Protein AF-A0A660VGP5-F1 (afdb_monomer)

Secondary structure (DSSP, 8-state):
---TTTT--BS-GGGS-HHHHHHHHHHHHHHHHHHHHT----TTTT-EEEEEESS--HHHHHHHHHHHHHTT-EEEEEEGGGSGGGGT--HHHHHHHHHHH-SEEEEEE--TTTHHHHHHHHHHH-SS-EEEEEESS--HHHHHHHHHHHHHHHS-STT-EEEEE----SSSPPPTHHHHHHHHHHHHTT-EEEEE--TTSPPPHHHHHHHH-

Radius of gyration: 17.52 Å; Cα contacts (8 Å, |Δi|>4): 346; chains: 1; bounding box: 44×42×39 Å

Foldseek 3Di:
DDPPCAQAAPLACVVDDPVRLVVVLVVVVVLVVCVVVVHQAQQQAAFEEEEEEQDDDPVLLVVVQVVQVSNNHGYHYDYCCPDCVVVPDALLNLQQVCLVVGQEYEYEEAPPPPFSVSQVSSSVNHPHYYYDCDYLAAHHVVLSVVLSVCCVVPVALAAAEDEDEDEDDPDPGDRPRVVLSNLLVSLVRHYHYHYYYDPVPDHDPVSVVNSVD

Mean predicted aligned error: 3.6 Å

Solvent-accessible surface area (backbone atoms only — not comparable to full-atom values): 11591 Å² total; per-residue (Å²): 128,70,82,79,62,76,72,53,62,43,60,44,65,84,82,47,56,70,62,53,52,50,39,53,47,53,51,50,53,51,51,54,50,34,59,75,71,69,50,90,56,54,83,36,56,86,35,35,33,38,35,40,29,71,55,93,50,70,68,63,50,52,52,50,36,50,49,29,45,61,21,41,21,42,51,46,82,40,52,34,83,84,41,62,54,66,77,63,58,45,44,46,55,50,12,48,54,50,31,71,78,26,64,24,38,34,39,27,29,58,47,81,98,42,19,55,59,46,53,52,42,19,40,75,41,25,84,29,23,30,35,33,60,27,23,30,62,29,22,37,60,60,40,53,52,49,54,50,50,42,32,76,76,63,73,48,54,60,77,38,76,47,78,52,71,58,72,91,56,99,58,77,84,72,65,60,6,55,66,46,39,40,47,40,52,39,37,74,48,46,26,48,78,42,83,47,57,56,89,90,65,69,73,58,69,69,54,53,55,62,40,73,1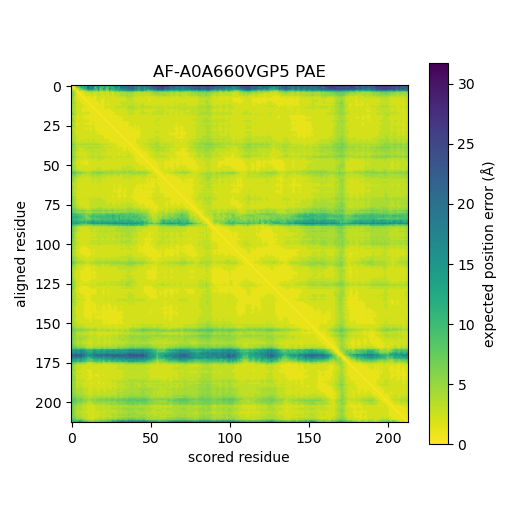08

Sequence (213 aa):
MQTGLRGRDLVALSDWTNEEIETALDVAFDLKRKRALGELHPYLRDRVLAMLFFFSSTRTRASFEAGMAQLGGHGMFMESRTTQISHGDTAKEIGEILGRYNDGIAIRNVTPGVGNQYIRDVAAASRVPVLNMQCEIYHPFQILADLMTIIEKKGRLKGQSITISWAYASSYQKPISVPQSLVLAATRFGMNVKLVHPPEFELMPSIVAEAEA

Nearest PDB structures (foldseek):
  2w37-assembly1_A  TM=9.242E-01  e=1.028E-16  Lentilactobacillus hilgardii
  3txx-assembly3_G  TM=9.205E-01  e=6.738E-17  Enterococcus faecalis
  3txx-assembly3_I  TM=9.225E-01  e=4.372E-16  Enterococcus faecalis
  2otc-assembly1_A  TM=9.231E-01  e=4.284E-14  Escherichia coli BL21(DE3)
  1duv-assembly1_I  TM=9.074E-01  e=4.833E-14  Escherichia coli

Structure (mmCIF, N/CA/C/O backbone):
data_AF-A0A660VGP5-F1
#
_entry.id   AF-A0A660VGP5-F1
#
loop_
_atom_site.group_PDB
_atom_site.id
_atom_site.type_symbol
_atom_site.label_atom_id
_atom_site.label_alt_id
_atom_site.label_comp_id
_atom_site.label_asym_id
_atom_site.label_entity_id
_atom_site.label_seq_id
_atom_site.pdbx_PDB_ins_code
_atom_site.Cartn_x
_atom_site.Cartn_y
_atom_site.Cartn_z
_atom_site.occupancy
_atom_site.B_iso_or_equiv
_atom_site.auth_seq_id
_atom_site.auth_comp_id
_atom_site.auth_asym_id
_atom_site.auth_atom_id
_atom_site.pdbx_PDB_model_num
ATOM 1 N N . MET A 1 1 ? -20.824 5.189 2.411 1.00 52.59 1 MET A N 1
ATOM 2 C CA . MET A 1 1 ? -20.098 3.938 2.113 1.00 52.59 1 MET A CA 1
ATOM 3 C C . MET A 1 1 ? -20.187 3.694 0.618 1.00 52.59 1 MET A C 1
ATOM 5 O O . MET A 1 1 ? -21.277 3.417 0.125 1.00 52.59 1 MET A O 1
ATOM 9 N N . GLN A 1 2 ? -19.083 3.875 -0.107 1.00 63.00 2 GLN A N 1
ATOM 10 C CA . GLN A 1 2 ? -19.030 3.524 -1.526 1.00 63.00 2 GLN A CA 1
ATOM 11 C C . GLN A 1 2 ? -18.711 2.033 -1.668 1.00 63.00 2 GLN A C 1
ATOM 13 O O . GLN A 1 2 ? -17.783 1.527 -1.049 1.00 63.00 2 GLN A O 1
ATOM 18 N N . THR A 1 3 ? -19.461 1.313 -2.497 1.00 64.44 3 THR A N 1
ATOM 19 C CA . THR A 1 3 ? -19.269 -0.130 -2.737 1.00 64.44 3 THR A CA 1
ATOM 20 C C . THR A 1 3 ? -18.465 -0.425 -4.015 1.00 64.44 3 THR A C 1
ATOM 22 O O . THR A 1 3 ? -18.317 -1.582 -4.404 1.00 64.44 3 THR A O 1
ATOM 25 N N . GLY A 1 4 ? -17.912 0.611 -4.662 1.00 80.19 4 GLY A N 1
ATOM 26 C CA . GLY A 1 4 ? -17.271 0.558 -5.985 1.00 80.19 4 GLY A CA 1
ATOM 27 C C . GLY A 1 4 ? -15.808 0.096 -6.032 1.00 80.19 4 GLY A C 1
ATOM 28 O O . GLY A 1 4 ? -15.202 0.139 -7.098 1.00 80.19 4 GLY A O 1
ATOM 29 N N . LEU A 1 5 ? -15.225 -0.358 -4.917 1.00 91.50 5 LEU A N 1
ATOM 30 C CA . LEU A 1 5 ? -13.812 -0.776 -4.859 1.00 91.50 5 LEU A CA 1
ATOM 31 C C . LEU A 1 5 ? -13.545 -2.191 -5.400 1.00 91.50 5 LEU A C 1
ATOM 33 O O . LEU A 1 5 ? -12.397 -2.624 -5.492 1.00 91.50 5 LEU A O 1
ATOM 37 N N . ARG A 1 6 ? -14.587 -2.944 -5.770 1.00 92.06 6 ARG A N 1
ATOM 38 C CA . ARG A 1 6 ? -14.419 -4.298 -6.307 1.00 92.06 6 ARG A CA 1
ATOM 39 C C . ARG A 1 6 ? -13.628 -4.263 -7.618 1.00 92.06 6 ARG A C 1
ATOM 41 O O . ARG A 1 6 ? -14.066 -3.658 -8.588 1.00 92.06 6 ARG A O 1
ATOM 48 N N . GLY A 1 7 ? -12.502 -4.975 -7.648 1.00 93.75 7 GLY A N 1
ATOM 49 C CA . GLY A 1 7 ? -11.634 -5.064 -8.826 1.00 93.75 7 GLY A CA 1
ATOM 50 C C . GLY A 1 7 ? -10.767 -3.827 -9.070 1.00 93.75 7 GLY A C 1
ATOM 51 O O . GLY A 1 7 ? -10.089 -3.779 -10.087 1.00 93.75 7 GLY A O 1
ATOM 52 N N . ARG A 1 8 ? -10.778 -2.840 -8.165 1.00 96.25 8 ARG A N 1
ATOM 53 C CA . ARG A 1 8 ? -9.915 -1.661 -8.262 1.00 96.25 8 ARG A CA 1
ATOM 54 C C . ARG A 1 8 ? -8.506 -1.985 -7.783 1.00 96.25 8 ARG A C 1
ATOM 56 O O . ARG A 1 8 ? -8.326 -2.613 -6.739 1.00 96.25 8 ARG A O 1
ATOM 63 N N . ASP A 1 9 ? -7.525 -1.490 -8.523 1.00 98.31 9 ASP A N 1
ATOM 64 C CA . ASP A 1 9 ? -6.130 -1.481 -8.101 1.00 98.31 9 ASP A CA 1
ATOM 65 C C . ASP A 1 9 ? -5.905 -0.474 -6.970 1.00 98.31 9 ASP A C 1
ATOM 67 O O . ASP A 1 9 ? -6.646 0.502 -6.815 1.00 98.31 9 ASP A O 1
ATOM 71 N N . LEU A 1 10 ? -4.833 -0.687 -6.209 1.00 98.12 10 LEU A N 1
ATOM 72 C CA . LEU A 1 10 ? -4.324 0.278 -5.241 1.00 98.12 10 LEU A CA 1
ATOM 73 C C . LEU A 1 10 ? -2.833 0.498 -5.495 1.00 98.12 10 LEU A C 1
ATOM 75 O O . LEU A 1 10 ? -1.992 -0.174 -4.893 1.00 98.12 10 LEU A O 1
ATOM 79 N N . VAL A 1 11 ? -2.504 1.433 -6.394 1.00 98.25 11 VAL A N 1
ATOM 80 C CA . VAL A 1 11 ? -1.112 1.808 -6.693 1.00 98.25 11 VAL A CA 1
ATOM 81 C C . VAL A 1 11 ? -0.674 3.005 -5.848 1.00 98.25 11 VAL A C 1
ATOM 83 O O . VAL A 1 11 ? 0.369 2.944 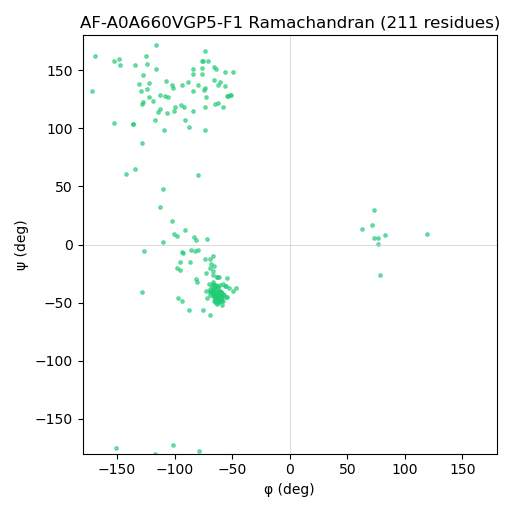-5.188 1.00 98.25 11 VAL A O 1
ATOM 86 N N . ALA A 1 12 ? -1.484 4.059 -5.803 1.00 97.50 12 ALA A N 1
ATOM 87 C CA . ALA A 1 12 ? -1.324 5.226 -4.945 1.00 97.50 12 ALA A CA 1
ATOM 88 C C . ALA A 1 12 ? -2.661 5.590 -4.281 1.00 97.50 12 ALA A C 1
ATOM 90 O O . ALA A 1 12 ? -3.728 5.315 -4.821 1.00 97.50 12 ALA A O 1
ATOM 91 N N . LEU A 1 13 ? -2.624 6.247 -3.116 1.00 96.88 13 LEU A N 1
ATOM 92 C CA . LEU A 1 13 ? -3.861 6.725 -2.479 1.00 96.88 13 LEU A CA 1
ATOM 93 C C . LEU A 1 13 ? -4.549 7.825 -3.298 1.00 96.88 13 LEU A C 1
ATOM 95 O O . LEU A 1 13 ? -5.763 7.973 -3.205 1.00 96.88 13 LEU A O 1
ATOM 99 N N . SER A 1 14 ? -3.803 8.576 -4.111 1.00 94.75 14 SER A N 1
ATOM 100 C CA . SER A 1 14 ? -4.355 9.560 -5.049 1.00 94.75 14 SER A CA 1
ATOM 101 C C . SER A 1 14 ? -5.198 8.933 -6.166 1.00 94.75 14 SER A C 1
ATOM 103 O O . SER A 1 14 ? -6.044 9.623 -6.725 1.00 94.75 14 SER A O 1
ATOM 105 N N . ASP A 1 15 ? -5.070 7.624 -6.426 1.00 95.31 15 ASP A N 1
ATOM 106 C CA . ASP A 1 15 ? -5.933 6.905 -7.377 1.00 95.31 15 ASP A CA 1
ATOM 107 C C . ASP A 1 15 ? -7.363 6.678 -6.822 1.00 95.31 15 ASP A C 1
ATOM 109 O O . ASP A 1 15 ? -8.260 6.238 -7.550 1.00 95.31 15 ASP A O 1
ATOM 113 N N . TRP A 1 16 ? -7.574 6.897 -5.518 1.00 95.94 16 TRP A N 1
ATOM 114 C CA . TRP A 1 16 ? -8.849 6.711 -4.814 1.00 95.94 16 TRP A CA 1
ATOM 115 C C . TRP A 1 16 ? -9.359 8.045 -4.271 1.00 95.94 16 TRP A C 1
ATOM 117 O O . TRP A 1 16 ? -8.572 8.920 -3.925 1.00 95.94 16 TRP A O 1
ATOM 127 N N . THR A 1 17 ? -10.675 8.204 -4.147 1.00 95.50 17 THR A N 1
ATOM 128 C CA . THR A 1 17 ? -11.342 9.345 -3.497 1.00 95.50 17 THR A CA 1
ATOM 129 C C . THR A 1 17 ? -11.217 9.284 -1.965 1.00 95.50 17 THR A C 1
ATOM 131 O O . THR A 1 17 ? -10.848 8.254 -1.400 1.00 95.50 17 THR A O 1
ATOM 134 N N . ASN A 1 18 ? -11.525 10.385 -1.262 1.00 94.50 18 ASN A N 1
ATOM 135 C CA . ASN A 1 18 ? -11.484 10.390 0.210 1.00 94.50 18 ASN A CA 1
ATOM 136 C C . ASN A 1 18 ? -12.480 9.375 0.779 1.00 94.50 18 ASN A C 1
ATOM 138 O O . ASN A 1 18 ? -12.127 8.616 1.672 1.00 94.50 18 ASN A O 1
ATOM 142 N N . GLU A 1 19 ? -13.682 9.312 0.203 1.00 94.50 19 GLU A N 1
ATOM 143 C CA . GLU A 1 19 ? -14.737 8.384 0.619 1.00 94.50 19 GLU A CA 1
ATOM 144 C C . GLU A 1 19 ? -14.333 6.913 0.430 1.00 94.50 19 GLU A C 1
ATOM 146 O O . GLU A 1 19 ? -14.689 6.058 1.243 1.00 94.50 19 GLU A O 1
ATOM 151 N N . GLU A 1 20 ? -13.584 6.598 -0.632 1.00 96.31 20 GLU A N 1
ATOM 152 C CA . GLU A 1 20 ? -13.038 5.257 -0.875 1.00 96.31 20 GLU A CA 1
ATOM 153 C C . GLU A 1 20 ? -11.985 4.883 0.179 1.00 96.31 20 GLU A C 1
ATOM 155 O O . GLU A 1 20 ? -12.025 3.780 0.728 1.00 96.31 20 GLU A O 1
ATOM 160 N N . ILE A 1 21 ? -11.080 5.811 0.513 1.00 96.62 21 ILE A N 1
ATOM 161 C CA . ILE A 1 21 ? -10.076 5.613 1.569 1.00 96.62 21 ILE A CA 1
ATOM 162 C C . ILE A 1 21 ? -10.753 5.444 2.935 1.00 96.62 21 ILE A C 1
ATOM 164 O O . ILE A 1 21 ? -10.425 4.514 3.669 1.00 96.62 21 ILE A O 1
ATOM 168 N N . GLU A 1 22 ? -11.716 6.302 3.269 1.00 95.81 22 GLU A N 1
ATOM 169 C CA . GLU A 1 22 ? -12.501 6.213 4.505 1.00 95.81 22 GLU A CA 1
ATOM 170 C C . GLU A 1 22 ? -13.259 4.886 4.586 1.00 95.81 22 GLU A C 1
ATOM 172 O O . GLU A 1 22 ? -13.201 4.213 5.611 1.00 95.81 22 GLU A O 1
ATOM 177 N N . THR A 1 23 ? -13.861 4.432 3.481 1.00 96.00 23 THR A N 1
ATOM 178 C CA . THR A 1 23 ? -14.522 3.120 3.424 1.00 96.00 23 THR A CA 1
ATOM 179 C C . THR A 1 23 ? -13.538 1.979 3.717 1.00 96.00 23 THR A C 1
ATOM 181 O O . THR A 1 23 ? -13.873 1.045 4.447 1.00 96.00 23 THR A O 1
ATOM 184 N N . ALA A 1 24 ? -12.310 2.037 3.193 1.00 96.31 24 ALA A N 1
ATOM 185 C CA . ALA A 1 24 ? -11.288 1.034 3.493 1.00 96.31 24 ALA A CA 1
ATOM 186 C C . ALA A 1 24 ? -10.841 1.071 4.967 1.00 96.31 24 ALA A C 1
ATOM 188 O O . ALA A 1 24 ? -10.631 0.015 5.570 1.00 96.31 24 ALA A O 1
ATOM 189 N N . LEU A 1 25 ? -10.732 2.264 5.561 1.00 97.50 25 LEU A N 1
ATOM 190 C CA . LEU A 1 25 ? -10.422 2.438 6.983 1.00 97.50 25 LEU A CA 1
ATOM 191 C C . LEU A 1 25 ? -11.546 1.902 7.883 1.00 97.50 25 LEU A C 1
ATOM 193 O O . LEU A 1 25 ? -11.253 1.215 8.862 1.00 97.50 25 LEU A O 1
ATOM 197 N N . ASP A 1 26 ? -12.812 2.135 7.533 1.00 97.06 26 ASP A N 1
ATOM 198 C CA . ASP A 1 26 ? -13.974 1.604 8.259 1.00 97.06 26 ASP A CA 1
ATOM 199 C C . ASP A 1 26 ? -13.961 0.070 8.288 1.00 97.06 26 ASP A C 1
ATOM 201 O O . ASP A 1 26 ? -14.115 -0.545 9.349 1.00 97.06 26 ASP A O 1
ATOM 205 N N . VAL A 1 27 ? -13.697 -0.561 7.137 1.00 96.88 27 VAL A N 1
ATOM 206 C CA . VAL A 1 27 ? -13.539 -2.021 7.047 1.00 96.88 27 VAL A CA 1
ATOM 207 C C . VAL A 1 27 ? -12.349 -2.488 7.890 1.00 96.88 27 VAL A C 1
ATOM 209 O O . VAL A 1 27 ? -12.454 -3.489 8.598 1.00 96.88 27 VAL A O 1
ATOM 212 N N . ALA A 1 28 ? -11.227 -1.764 7.880 1.00 98.06 28 ALA A N 1
ATOM 213 C CA . ALA A 1 28 ? -10.066 -2.106 8.699 1.00 98.06 28 ALA A CA 1
ATOM 214 C C . ALA A 1 28 ? -10.369 -2.042 10.210 1.00 98.06 28 ALA A C 1
ATOM 216 O O . ALA A 1 28 ? -9.939 -2.927 10.957 1.00 98.06 28 ALA A O 1
ATOM 217 N N . PHE A 1 29 ? -11.130 -1.043 10.673 1.00 98.56 29 PHE A N 1
ATOM 218 C CA . PHE A 1 29 ? -11.566 -0.947 12.071 1.00 98.56 29 PHE A CA 1
ATOM 219 C C . PHE A 1 29 ? -12.487 -2.101 12.475 1.00 98.56 29 PHE A C 1
ATOM 221 O O . PHE A 1 29 ? -12.285 -2.697 13.538 1.00 98.56 29 PHE A O 1
ATOM 228 N N . ASP A 1 30 ? -13.452 -2.452 11.625 1.00 98.19 30 ASP A N 1
ATOM 229 C CA . ASP A 1 30 ? -14.342 -3.596 11.843 1.00 98.19 30 ASP A CA 1
ATOM 230 C C . ASP A 1 30 ? -13.561 -4.920 11.915 1.00 98.19 30 ASP A C 1
ATOM 232 O O . ASP A 1 30 ? -13.696 -5.671 12.884 1.00 98.19 30 ASP A O 1
ATOM 236 N N . LEU A 1 31 ? -12.660 -5.171 10.960 1.00 98.38 31 LEU A N 1
ATOM 237 C CA . LEU A 1 31 ? -11.813 -6.369 10.945 1.00 98.38 31 LEU A CA 1
ATOM 238 C C . LEU A 1 31 ? -10.909 -6.453 12.180 1.00 98.38 31 LEU A C 1
ATOM 240 O O . LEU A 1 31 ? -10.809 -7.512 12.807 1.00 98.38 31 LEU A O 1
ATOM 244 N N . LYS A 1 32 ? -10.291 -5.336 12.584 1.00 98.50 32 LYS A N 1
ATOM 245 C CA . LYS A 1 32 ? -9.481 -5.269 13.808 1.00 98.50 32 LYS A CA 1
ATOM 246 C C . LYS A 1 32 ? -10.309 -5.624 15.045 1.00 98.50 32 LYS A C 1
ATOM 248 O O . LYS A 1 32 ? -9.838 -6.390 15.888 1.00 98.50 32 LYS A O 1
ATOM 253 N N . ARG A 1 33 ? -11.540 -5.109 15.151 1.00 98.50 33 ARG A N 1
ATOM 254 C CA . ARG A 1 33 ? -12.464 -5.430 16.249 1.00 98.50 33 ARG A CA 1
ATOM 255 C C . ARG A 1 33 ? -12.843 -6.911 16.249 1.00 98.50 33 ARG A C 1
ATOM 257 O O . ARG A 1 33 ? -12.685 -7.562 17.278 1.00 98.50 33 ARG A O 1
ATOM 264 N N . LYS A 1 34 ? -13.292 -7.452 15.114 1.00 98.56 34 LYS A N 1
ATOM 265 C CA . LYS A 1 34 ? -13.672 -8.870 14.980 1.00 98.56 34 LYS A CA 1
ATOM 266 C C . LYS A 1 34 ? -12.525 -9.794 15.357 1.00 98.56 34 LYS A C 1
ATOM 268 O O . LYS A 1 34 ? -12.713 -10.740 16.118 1.00 98.56 34 LYS A O 1
ATOM 273 N N . ARG A 1 35 ? -11.308 -9.472 14.907 1.00 97.69 35 ARG A N 1
ATOM 274 C CA . ARG A 1 35 ? -10.095 -10.204 15.282 1.00 97.69 35 ARG A CA 1
ATOM 275 C C . ARG A 1 35 ? -9.835 -10.166 16.787 1.00 97.69 35 ARG A C 1
ATOM 277 O O . ARG A 1 35 ? -9.506 -11.205 17.350 1.00 97.69 35 ARG A O 1
ATOM 284 N N . ALA A 1 36 ? -9.990 -9.008 17.429 1.00 97.94 36 ALA A N 1
ATOM 285 C CA . ALA A 1 36 ? -9.800 -8.863 18.873 1.00 97.94 36 ALA A CA 1
ATOM 286 C C . ALA A 1 36 ? -10.849 -9.630 19.699 1.00 97.94 36 ALA A C 1
ATOM 288 O O . ALA A 1 36 ? -10.528 -10.132 20.772 1.00 97.94 36 ALA A O 1
ATOM 289 N N . LEU A 1 37 ? -12.078 -9.745 19.190 1.00 98.38 37 LEU A N 1
ATOM 290 C CA . LEU A 1 37 ? -13.177 -10.474 19.833 1.00 98.38 37 LEU A CA 1
ATOM 291 C C . LEU A 1 37 ? -13.191 -11.979 19.513 1.00 98.38 37 LEU A C 1
ATOM 293 O O . LEU A 1 37 ? -14.011 -12.711 20.058 1.00 98.38 37 LEU A O 1
ATOM 297 N N . GLY A 1 38 ? -12.296 -12.457 18.641 1.00 97.69 38 GLY A N 1
ATOM 298 C CA . GLY A 1 38 ? -12.281 -13.853 18.194 1.00 97.69 38 GLY A CA 1
ATOM 299 C C . GLY A 1 38 ? -13.440 -14.220 17.258 1.00 97.69 38 GLY A C 1
ATOM 300 O O . GLY A 1 38 ? -13.710 -15.401 17.052 1.00 97.69 38 GLY A O 1
ATOM 301 N N . GLU A 1 39 ? -14.122 -13.232 16.678 1.00 98.31 39 GLU A N 1
ATOM 302 C CA . GLU A 1 39 ? -15.215 -13.444 15.730 1.00 98.31 39 GLU A CA 1
ATOM 303 C C . GLU A 1 39 ? -14.665 -13.905 14.376 1.00 98.31 39 GLU A C 1
ATOM 305 O O . GLU A 1 39 ? -13.711 -13.327 13.851 1.00 98.31 39 GLU A O 1
ATOM 310 N N . LEU A 1 40 ? -15.271 -14.930 13.773 1.00 97.12 40 LEU A N 1
ATOM 311 C CA . LEU A 1 40 ? -14.867 -15.423 12.454 1.00 97.12 40 LEU A CA 1
ATOM 312 C C . LEU A 1 40 ? -15.318 -14.463 11.342 1.00 97.12 40 LEU A C 1
ATOM 314 O O . LEU A 1 40 ? -16.478 -14.064 11.290 1.00 97.12 40 LEU A O 1
ATOM 318 N N . HIS A 1 41 ? -14.414 -14.141 10.415 1.00 97.69 41 HIS A N 1
ATOM 319 C CA . HIS A 1 41 ? -14.673 -13.231 9.289 1.00 97.69 41 HIS A CA 1
ATOM 320 C C . HIS A 1 41 ? -13.983 -13.685 7.984 1.00 97.69 41 HIS A C 1
ATOM 322 O O . HIS A 1 41 ? -13.150 -12.963 7.434 1.00 97.69 41 HIS A O 1
ATOM 328 N N . PRO A 1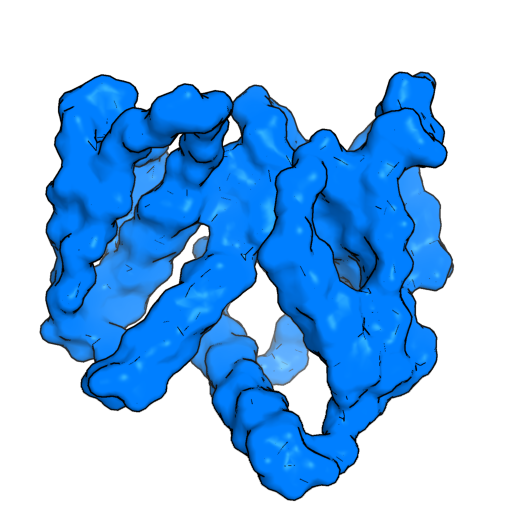 42 ? -14.305 -14.884 7.457 1.00 97.56 42 PRO A N 1
ATOM 329 C CA . PRO A 1 42 ? -13.623 -15.462 6.301 1.00 97.56 42 PRO A CA 1
ATOM 330 C C . PRO A 1 42 ? -14.121 -14.876 4.962 1.00 97.56 42 PRO A C 1
ATOM 332 O O . PRO A 1 42 ? -14.652 -15.596 4.117 1.00 97.56 42 PRO A O 1
ATOM 335 N N . TYR A 1 43 ? -13.999 -13.559 4.769 1.00 97.12 43 TYR A N 1
ATOM 336 C CA . TYR A 1 43 ? -14.513 -12.862 3.580 1.00 97.12 43 TYR A CA 1
ATOM 337 C C . TYR A 1 43 ? -13.801 -13.227 2.275 1.00 97.12 43 TYR A C 1
ATOM 339 O O . TYR A 1 43 ? -14.376 -13.074 1.199 1.00 97.12 43 TYR A O 1
ATOM 347 N N . LEU A 1 44 ? -12.570 -13.724 2.367 1.00 97.69 44 LEU A N 1
ATOM 348 C CA . LEU A 1 44 ? -11.734 -14.142 1.246 1.00 97.69 44 LEU A CA 1
ATOM 349 C C . LEU A 1 44 ? -11.516 -15.660 1.246 1.00 97.69 44 LEU A C 1
ATOM 351 O O . LEU A 1 44 ? -10.462 -16.127 0.821 1.00 97.69 44 LEU A O 1
ATOM 355 N N . ARG A 1 45 ? -12.503 -16.435 1.722 1.00 98.25 45 ARG A N 1
ATOM 356 C CA . ARG A 1 45 ? -12.443 -17.900 1.682 1.00 98.25 45 ARG A CA 1
ATOM 357 C C . ARG A 1 45 ? -12.106 -18.388 0.270 1.00 98.25 45 ARG A C 1
ATOM 359 O O . ARG A 1 45 ? -12.746 -17.968 -0.692 1.00 98.25 45 ARG A O 1
ATOM 366 N N . ASP A 1 46 ? -11.094 -19.249 0.193 1.00 97.38 46 ASP A N 1
ATOM 367 C CA . ASP A 1 46 ? -10.572 -19.865 -1.035 1.00 97.38 46 ASP A CA 1
ATOM 368 C C . ASP A 1 46 ? -9.990 -18.876 -2.062 1.00 97.38 46 ASP A C 1
ATOM 370 O O . ASP A 1 46 ? -9.736 -19.252 -3.204 1.00 97.38 46 ASP A O 1
ATOM 374 N N . ARG A 1 47 ? -9.747 -17.616 -1.670 1.00 98.44 47 ARG A N 1
ATOM 375 C CA . ARG A 1 47 ? -9.094 -16.622 -2.531 1.00 98.44 47 ARG A CA 1
ATOM 376 C C . ARG A 1 47 ? -7.583 -16.667 -2.381 1.00 98.44 47 ARG A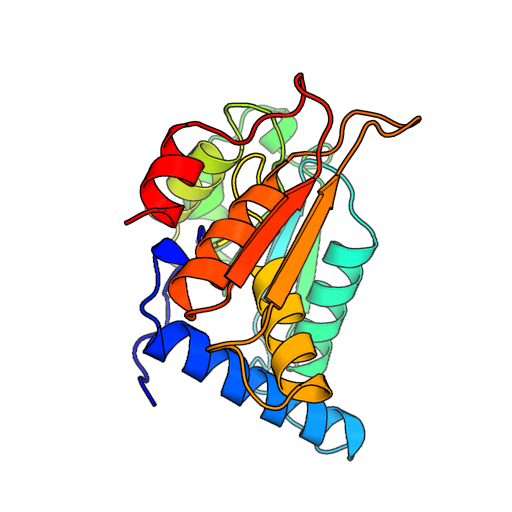 C 1
ATOM 378 O O . ARG A 1 47 ? -7.070 -16.758 -1.262 1.00 98.44 47 ARG A O 1
ATOM 385 N N . VAL A 1 48 ? -6.868 -16.522 -3.491 1.00 98.62 48 VAL A N 1
ATOM 386 C CA . VAL A 1 48 ? -5.401 -16.522 -3.523 1.00 98.62 48 VAL A CA 1
ATOM 387 C C . VAL A 1 48 ? -4.870 -15.142 -3.899 1.00 98.62 48 VAL A C 1
ATOM 389 O O . VAL A 1 48 ? -5.269 -14.565 -4.908 1.00 98.62 48 VAL A O 1
ATOM 392 N N . LEU A 1 49 ? -3.940 -14.620 -3.100 1.00 98.75 49 LEU A N 1
ATOM 393 C CA . LEU A 1 49 ? -3.190 -13.401 -3.391 1.00 98.75 49 LEU A CA 1
ATOM 394 C C . LEU A 1 49 ? -1.757 -13.772 -3.773 1.00 98.75 49 LEU A C 1
ATOM 396 O O . LEU A 1 49 ? -0.995 -14.231 -2.919 1.00 98.75 49 LEU A O 1
ATOM 400 N N . ALA A 1 50 ? -1.368 -13.535 -5.026 1.00 98.38 50 ALA A N 1
ATOM 401 C CA . ALA A 1 50 ? 0.028 -13.661 -5.437 1.00 98.38 50 ALA A CA 1
ATOM 402 C C . ALA A 1 50 ? 0.829 -12.481 -4.884 1.00 98.38 50 ALA A C 1
ATOM 404 O O . ALA A 1 50 ? 0.553 -11.340 -5.236 1.00 98.38 50 ALA A O 1
ATOM 405 N N . MET A 1 51 ? 1.821 -12.727 -4.030 1.00 98.38 51 MET A N 1
ATOM 406 C CA . MET A 1 51 ? 2.647 -11.674 -3.435 1.00 98.38 51 MET A CA 1
ATOM 407 C C . MET A 1 51 ? 4.057 -11.713 -4.018 1.00 98.38 51 MET A C 1
ATOM 409 O O . MET A 1 51 ? 4.902 -12.498 -3.584 1.00 98.38 51 MET A O 1
ATOM 413 N N . LEU A 1 52 ? 4.312 -10.842 -4.987 1.00 97.44 52 LEU A N 1
ATOM 414 C CA . LEU A 1 52 ? 5.564 -10.752 -5.720 1.00 97.44 52 LEU A CA 1
ATOM 415 C C . LEU A 1 52 ? 6.534 -9.756 -5.066 1.00 97.44 52 LEU A C 1
ATOM 417 O O . LEU A 1 52 ? 6.272 -8.553 -4.990 1.00 97.44 52 LEU A O 1
ATOM 421 N N . PHE A 1 53 ? 7.692 -10.254 -4.632 1.00 97.31 53 PHE A N 1
ATOM 422 C CA . PHE A 1 53 ? 8.744 -9.460 -3.998 1.00 97.31 53 PHE A CA 1
ATOM 423 C C . PHE A 1 53 ? 10.004 -9.374 -4.871 1.00 97.31 53 PHE A C 1
ATOM 425 O O . PHE A 1 53 ? 10.709 -10.363 -5.087 1.00 97.31 53 PHE A O 1
ATOM 432 N N . PHE A 1 54 ? 10.341 -8.156 -5.307 1.00 94.94 54 PHE A N 1
ATOM 433 C CA . PHE A 1 54 ? 11.650 -7.830 -5.896 1.00 94.94 54 PHE A CA 1
ATOM 434 C C . PHE A 1 54 ? 12.719 -7.584 -4.833 1.00 94.94 54 PHE A C 1
ATOM 436 O O . PHE A 1 54 ? 13.894 -7.875 -5.025 1.00 94.94 54 PHE A O 1
ATOM 443 N N . PHE A 1 55 ? 12.285 -7.100 -3.673 1.00 91.81 55 PHE A N 1
ATOM 444 C CA . PHE A 1 55 ? 13.126 -6.865 -2.509 1.00 91.81 55 PHE A CA 1
ATOM 445 C C . PHE A 1 55 ? 12.451 -7.490 -1.297 1.00 91.81 55 PHE A C 1
ATOM 447 O O . PHE A 1 55 ? 11.240 -7.331 -1.114 1.00 91.81 55 PHE A O 1
ATOM 454 N N . SER A 1 56 ? 13.216 -8.144 -0.430 1.00 90.50 56 SER A N 1
ATOM 455 C CA . SER A 1 56 ? 12.674 -8.755 0.784 1.00 90.50 56 SER A CA 1
ATOM 456 C C . SER A 1 56 ? 12.135 -7.698 1.762 1.00 90.50 56 SER A C 1
ATOM 458 O O . SER A 1 56 ? 12.681 -6.601 1.904 1.00 90.50 56 SER A O 1
ATOM 460 N N . SER A 1 57 ? 11.019 -8.015 2.424 1.00 92.81 57 SER A N 1
ATOM 461 C CA . SER A 1 57 ? 10.456 -7.228 3.528 1.00 92.81 57 SER A CA 1
ATOM 462 C C . SER A 1 57 ? 9.656 -8.135 4.454 1.00 92.81 57 SER A C 1
ATOM 464 O O . SER A 1 57 ? 8.530 -8.523 4.142 1.00 92.81 57 SER A O 1
ATOM 466 N N . THR A 1 58 ? 10.232 -8.454 5.614 1.00 94.00 58 THR A N 1
ATOM 467 C CA . THR A 1 58 ? 9.600 -9.338 6.601 1.00 94.00 58 THR A CA 1
ATOM 468 C C . THR A 1 58 ? 8.271 -8.781 7.096 1.00 94.00 58 THR A C 1
ATOM 470 O O . THR A 1 58 ? 7.295 -9.517 7.165 1.00 94.00 58 THR A O 1
ATOM 473 N N . ARG A 1 59 ? 8.205 -7.477 7.403 1.00 95.44 59 ARG A N 1
ATOM 474 C CA . ARG A 1 59 ? 6.991 -6.855 7.953 1.00 95.44 59 ARG A CA 1
ATOM 475 C C . ARG A 1 59 ? 5.843 -6.888 6.948 1.00 95.44 59 ARG A C 1
ATOM 477 O O . ARG A 1 59 ? 4.745 -7.286 7.307 1.00 95.44 59 ARG A O 1
ATOM 484 N N . THR A 1 60 ? 6.125 -6.501 5.706 1.00 96.31 60 THR A N 1
ATOM 485 C CA . THR A 1 60 ? 5.133 -6.459 4.627 1.00 96.31 60 THR A CA 1
ATOM 486 C C . THR A 1 60 ? 4.640 -7.863 4.290 1.00 96.31 60 THR A C 1
ATOM 488 O O . THR A 1 60 ? 3.439 -8.086 4.221 1.00 96.31 60 THR A O 1
ATOM 491 N N . ARG A 1 61 ? 5.552 -8.835 4.151 1.00 97.06 61 ARG A N 1
ATOM 492 C CA . ARG A 1 61 ? 5.179 -10.235 3.922 1.00 97.06 61 ARG A CA 1
ATOM 493 C C . ARG A 1 61 ? 4.297 -10.765 5.051 1.00 97.06 61 ARG A C 1
ATOM 495 O O . ARG A 1 61 ? 3.209 -11.261 4.787 1.00 97.06 61 ARG A O 1
ATOM 502 N N . ALA A 1 62 ? 4.742 -10.612 6.297 1.00 98.06 62 ALA A N 1
ATOM 503 C CA . ALA A 1 62 ? 4.016 -11.111 7.458 1.00 98.06 62 ALA A CA 1
ATOM 504 C C . ALA A 1 62 ? 2.622 -10.478 7.592 1.00 98.06 62 ALA A C 1
ATOM 506 O O . ALA A 1 62 ? 1.668 -11.189 7.894 1.00 98.06 62 ALA A O 1
ATOM 507 N N . SER A 1 63 ? 2.475 -9.169 7.345 1.00 98.25 63 SER A N 1
ATOM 508 C CA . SER A 1 63 ? 1.171 -8.502 7.441 1.00 98.25 63 SER A CA 1
ATOM 509 C C . SER A 1 63 ? 0.193 -8.962 6.360 1.00 98.25 63 SER A C 1
ATOM 511 O O . SER A 1 63 ? -0.975 -9.187 6.665 1.00 98.25 63 SER A O 1
ATOM 513 N N . PHE A 1 64 ? 0.656 -9.128 5.117 1.00 98.44 64 PHE A N 1
ATOM 514 C CA . PHE A 1 64 ? -0.194 -9.583 4.014 1.00 98.44 64 PHE A CA 1
ATOM 515 C C . PHE A 1 64 ? -0.563 -11.066 4.142 1.00 98.44 64 PHE A C 1
ATOM 517 O O . PHE A 1 64 ? -1.740 -11.402 4.027 1.00 98.44 64 PHE A O 1
ATOM 524 N N . GLU A 1 65 ? 0.400 -11.944 4.449 1.00 98.06 65 GLU A N 1
ATOM 525 C CA . GLU A 1 65 ? 0.133 -13.373 4.677 1.00 98.06 65 GLU A CA 1
ATOM 526 C C . GLU A 1 65 ? -0.848 -13.580 5.832 1.00 98.06 65 GLU A C 1
ATOM 528 O O . GLU A 1 65 ? -1.834 -14.305 5.688 1.00 98.06 65 GLU A O 1
ATOM 533 N N . ALA A 1 66 ? -0.620 -12.904 6.965 1.00 98.19 66 ALA A N 1
ATOM 534 C CA . ALA A 1 66 ? -1.514 -12.997 8.110 1.00 98.19 66 ALA A CA 1
ATOM 535 C C . ALA A 1 66 ? -2.904 -12.429 7.796 1.00 98.19 66 ALA A C 1
ATOM 537 O O . ALA A 1 66 ? -3.895 -13.042 8.183 1.00 98.19 66 ALA A O 1
ATOM 538 N N . GLY A 1 67 ? -2.991 -11.294 7.093 1.00 98.12 67 GLY A N 1
ATOM 539 C CA . GLY A 1 67 ? -4.264 -10.701 6.679 1.00 98.12 67 GLY A CA 1
ATOM 540 C C . GLY A 1 67 ? -5.072 -11.631 5.773 1.00 98.12 67 GLY A C 1
ATOM 541 O O . GLY A 1 67 ? -6.243 -11.885 6.049 1.00 98.12 67 GLY A O 1
ATOM 542 N N . MET A 1 68 ? -4.436 -12.214 4.750 1.00 98.50 68 MET A N 1
ATOM 543 C CA . MET A 1 68 ? -5.076 -13.195 3.866 1.00 98.50 68 MET A CA 1
ATOM 544 C C . MET A 1 68 ? -5.570 -14.417 4.639 1.00 98.50 68 MET A C 1
ATOM 546 O O . MET A 1 68 ? -6.737 -14.784 4.510 1.00 98.50 68 MET A O 1
ATOM 550 N N . ALA A 1 69 ? -4.725 -14.999 5.496 1.00 98.19 69 ALA A N 1
ATOM 551 C CA . ALA A 1 69 ? -5.092 -16.164 6.297 1.00 98.19 69 ALA A CA 1
ATOM 552 C C . ALA A 1 69 ? -6.248 -15.867 7.271 1.00 98.19 69 ALA A C 1
ATOM 554 O O . ALA A 1 69 ? -7.160 -16.677 7.421 1.00 98.19 69 ALA A O 1
ATOM 555 N N . GLN A 1 70 ? -6.250 -14.691 7.910 1.00 98.06 70 GLN A N 1
ATOM 556 C CA . GLN A 1 70 ? -7.331 -14.257 8.807 1.00 98.06 70 GLN A CA 1
ATOM 557 C C . GLN A 1 70 ? -8.665 -14.088 8.071 1.00 98.06 70 GLN A C 1
ATOM 559 O O . GLN A 1 70 ? -9.714 -14.418 8.621 1.00 98.06 70 GLN A O 1
ATOM 564 N N . LEU A 1 71 ? -8.619 -13.647 6.813 1.00 98.38 71 LEU A N 1
ATOM 565 C CA . LEU A 1 71 ? -9.781 -13.533 5.933 1.00 98.38 71 LEU A CA 1
ATOM 566 C C . LEU A 1 71 ? -10.166 -14.867 5.265 1.00 98.38 71 LEU A C 1
ATOM 568 O O . LEU A 1 71 ? -11.109 -14.895 4.478 1.00 98.38 71 LEU A O 1
ATOM 572 N N . GLY A 1 72 ? -9.491 -15.976 5.587 1.00 98.12 72 GLY A N 1
ATOM 573 C CA . GLY A 1 72 ? -9.779 -17.314 5.059 1.00 98.12 72 GLY A CA 1
ATOM 574 C C . GLY A 1 72 ? -9.171 -17.622 3.687 1.00 98.12 72 GLY A C 1
ATOM 575 O O . GLY A 1 72 ? -9.503 -18.656 3.111 1.00 98.12 72 GLY A O 1
ATOM 576 N N . GLY A 1 73 ? -8.311 -16.748 3.167 1.00 98.31 73 GLY A N 1
ATOM 577 C CA . GLY A 1 73 ? -7.610 -16.931 1.898 1.00 98.31 73 GLY A CA 1
ATOM 578 C C . GLY A 1 73 ? -6.156 -17.378 2.068 1.00 98.31 73 GLY A C 1
ATOM 579 O O . GLY A 1 73 ? -5.683 -17.659 3.171 1.00 98.31 73 GLY A O 1
ATOM 580 N N . HIS A 1 74 ? -5.426 -17.411 0.956 1.00 98.44 74 HIS A N 1
ATOM 581 C CA . HIS A 1 74 ? -4.027 -17.826 0.898 1.00 98.44 74 HIS A CA 1
ATOM 582 C C . HIS A 1 74 ? -3.137 -16.719 0.318 1.00 98.44 74 HIS A C 1
ATOM 584 O O . HIS A 1 74 ? -3.395 -16.206 -0.769 1.00 98.44 74 HIS A O 1
ATOM 590 N N . GLY A 1 75 ? -2.072 -16.358 1.036 1.00 98.06 75 GLY A N 1
ATOM 591 C CA . GLY A 1 75 ? -1.010 -15.499 0.514 1.00 98.06 75 GLY A CA 1
ATOM 592 C C . GLY A 1 75 ? 0.097 -16.343 -0.114 1.00 98.06 75 GLY A C 1
ATOM 593 O O . GLY A 1 75 ? 0.877 -16.961 0.607 1.00 98.06 75 GLY A O 1
ATOM 594 N N . MET A 1 76 ? 0.190 -16.347 -1.442 1.00 97.56 76 MET A N 1
ATOM 595 C CA . MET A 1 76 ? 1.217 -17.079 -2.182 1.00 97.56 76 MET A CA 1
ATOM 596 C C . MET A 1 76 ? 2.468 -16.211 -2.332 1.00 97.56 76 MET A C 1
ATOM 598 O O . MET A 1 76 ? 2.523 -15.312 -3.171 1.00 97.56 76 MET A O 1
ATOM 602 N N . PHE A 1 77 ? 3.480 -16.456 -1.504 1.00 96.94 77 PHE A N 1
ATOM 603 C CA . PHE A 1 77 ? 4.743 -15.723 -1.567 1.00 96.94 77 PHE A CA 1
ATOM 604 C C . PHE A 1 77 ? 5.575 -16.128 -2.790 1.00 96.94 77 PHE A C 1
ATOM 606 O O . PHE A 1 77 ? 5.886 -17.303 -2.977 1.00 96.94 77 PHE A O 1
ATOM 613 N N . MET A 1 78 ? 5.988 -15.137 -3.580 1.00 95.50 78 MET A N 1
ATOM 614 C CA . MET A 1 78 ? 6.848 -15.308 -4.747 1.00 95.50 78 MET A CA 1
ATOM 615 C C . MET A 1 78 ? 8.034 -14.349 -4.666 1.00 95.50 78 MET A C 1
ATOM 617 O O . MET A 1 78 ? 7.874 -13.127 -4.625 1.00 95.50 78 MET A O 1
ATOM 621 N N . GLU A 1 79 ? 9.245 -14.895 -4.670 1.00 94.06 79 GLU A N 1
ATOM 622 C CA . GLU A 1 79 ? 10.463 -14.099 -4.748 1.00 94.06 79 GLU A CA 1
ATOM 623 C C . GLU A 1 79 ? 10.921 -13.990 -6.203 1.00 94.06 79 GLU A C 1
ATOM 625 O O . GLU A 1 79 ? 11.229 -14.992 -6.835 1.00 94.06 79 GLU A O 1
ATOM 630 N N . SER A 1 80 ? 11.015 -12.768 -6.732 1.00 90.62 80 SER A N 1
ATOM 631 C CA . SER A 1 80 ? 11.357 -12.520 -8.147 1.00 90.62 80 SER A CA 1
ATOM 632 C C . SER A 1 80 ? 12.592 -13.296 -8.633 1.00 90.62 80 SER A C 1
ATOM 634 O O . SER A 1 80 ? 12.583 -13.862 -9.724 1.00 90.62 80 SER A O 1
ATOM 636 N N . ARG A 1 81 ? 13.633 -13.392 -7.794 1.00 89.00 81 ARG A N 1
ATOM 637 C CA . ARG A 1 81 ? 14.911 -14.056 -8.100 1.00 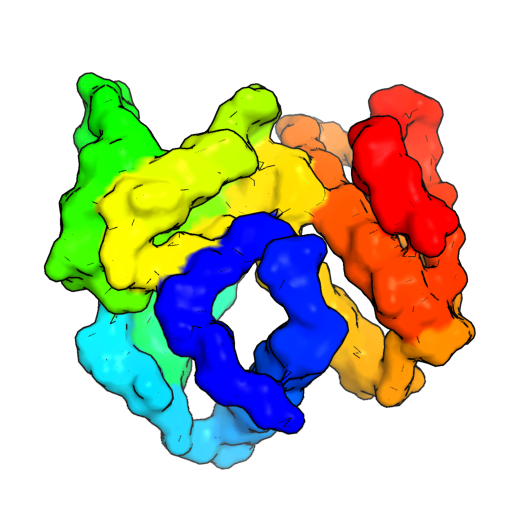89.00 81 ARG A CA 1
ATOM 638 C C . ARG A 1 81 ? 14.770 -15.556 -8.358 1.00 89.00 81 ARG A C 1
ATOM 640 O O . ARG A 1 81 ? 15.574 -16.110 -9.099 1.00 89.00 81 ARG A O 1
ATOM 647 N N . THR A 1 82 ? 13.762 -16.195 -7.770 1.00 87.81 82 THR A N 1
ATOM 648 C CA . THR A 1 82 ? 13.494 -17.634 -7.905 1.00 87.81 82 THR A CA 1
ATOM 649 C C . THR A 1 82 ? 12.372 -17.935 -8.906 1.00 87.81 82 THR A C 1
ATOM 651 O O . THR A 1 82 ? 11.942 -19.080 -9.022 1.00 87.81 82 THR A O 1
ATOM 654 N N . THR A 1 83 ? 11.912 -16.926 -9.651 1.00 87.38 83 THR A N 1
ATOM 655 C CA . THR A 1 83 ? 10.861 -17.034 -10.680 1.00 87.38 83 THR A CA 1
ATOM 656 C C . THR A 1 83 ? 11.410 -16.713 -12.073 1.00 87.38 83 THR A C 1
ATOM 658 O O . THR A 1 83 ? 12.532 -16.232 -12.199 1.00 87.38 83 THR A O 1
ATOM 661 N N . GLN A 1 84 ? 10.619 -16.929 -13.128 1.00 84.00 84 GLN A N 1
ATOM 662 C CA . GLN A 1 84 ? 11.005 -16.596 -14.510 1.00 84.00 84 GLN A CA 1
ATOM 663 C C . GLN A 1 84 ? 11.153 -15.084 -14.771 1.00 84.00 84 GLN A C 1
ATOM 665 O O . GLN A 1 84 ? 11.784 -14.683 -15.744 1.00 84.00 84 GLN A O 1
ATOM 670 N N . ILE A 1 85 ? 10.739 -14.230 -13.829 1.00 83.94 85 ILE A N 1
ATOM 671 C CA . ILE A 1 85 ? 11.037 -12.788 -13.846 1.00 83.94 85 ILE A CA 1
ATOM 672 C C . ILE A 1 85 ? 12.543 -12.524 -13.914 1.00 83.94 85 ILE A C 1
ATOM 674 O O . ILE A 1 85 ? 12.972 -11.598 -14.597 1.00 83.94 85 ILE A O 1
ATOM 678 N N . SER A 1 86 ? 13.370 -13.350 -13.263 1.00 79.44 86 SER A N 1
ATOM 679 C CA . SER A 1 86 ? 14.830 -13.215 -13.359 1.00 79.44 86 SER A CA 1
ATOM 680 C C . SER A 1 86 ? 15.395 -13.587 -14.736 1.00 79.44 86 SER A C 1
ATOM 682 O O . SER A 1 86 ? 16.548 -13.271 -15.018 1.00 79.44 86 SER A O 1
ATOM 684 N N . HIS A 1 87 ? 14.584 -14.213 -15.593 1.00 77.56 87 HIS A N 1
ATOM 685 C CA . HIS A 1 87 ? 14.932 -14.666 -16.940 1.00 77.56 87 HIS A CA 1
ATOM 686 C C . HIS A 1 87 ? 14.244 -13.851 -18.048 1.00 77.56 87 HIS A C 1
ATOM 688 O O . HIS A 1 87 ? 14.470 -14.133 -19.223 1.00 77.56 87 HIS A O 1
ATOM 694 N N . GLY A 1 88 ? 13.466 -12.819 -17.694 1.00 82.88 88 GLY A N 1
ATOM 695 C CA . GLY A 1 88 ? 12.962 -11.833 -18.651 1.00 82.88 88 GLY A CA 1
ATOM 696 C C . GLY A 1 88 ? 11.446 -11.708 -18.784 1.00 82.88 88 GLY A C 1
ATOM 697 O O . GLY A 1 88 ? 11.030 -10.983 -19.685 1.00 82.88 88 GLY A O 1
ATOM 698 N N . ASP A 1 89 ? 10.630 -12.342 -17.924 1.00 89.56 89 ASP A N 1
ATOM 699 C CA . ASP A 1 89 ? 9.172 -12.122 -17.961 1.00 89.56 89 ASP A CA 1
ATOM 700 C C . ASP A 1 89 ? 8.847 -10.622 -17.876 1.00 89.56 89 ASP A C 1
ATOM 702 O O . ASP A 1 89 ? 9.270 -9.902 -16.961 1.00 89.56 89 ASP A O 1
ATOM 706 N N . THR A 1 90 ? 8.048 -10.152 -18.826 1.00 94.12 90 THR A N 1
ATOM 707 C CA . THR A 1 90 ? 7.594 -8.765 -18.889 1.00 94.12 90 THR A CA 1
ATOM 708 C C . THR A 1 90 ? 6.491 -8.492 -17.865 1.00 94.12 90 THR A C 1
ATOM 710 O O . THR A 1 90 ? 5.756 -9.387 -17.448 1.00 94.12 90 THR A O 1
ATOM 713 N N . ALA A 1 91 ? 6.301 -7.222 -17.489 1.00 95.75 91 ALA A N 1
ATOM 714 C CA . ALA A 1 91 ? 5.182 -6.808 -16.632 1.00 95.75 91 ALA A CA 1
ATOM 715 C C . ALA A 1 91 ? 3.817 -7.274 -17.182 1.00 95.75 91 ALA A C 1
ATOM 717 O O . ALA A 1 91 ? 2.948 -7.712 -16.427 1.00 95.75 91 ALA A O 1
ATOM 718 N N . LYS A 1 92 ? 3.660 -7.253 -18.512 1.00 97.12 92 LYS A N 1
ATOM 719 C CA . LYS A 1 92 ? 2.454 -7.723 -19.194 1.00 97.12 92 LYS A CA 1
ATOM 720 C C . LYS A 1 92 ? 2.222 -9.221 -18.987 1.00 97.12 92 LYS A C 1
ATOM 722 O O . LYS A 1 92 ? 1.131 -9.612 -18.581 1.00 97.12 92 LYS A O 1
ATOM 727 N N . GLU A 1 93 ? 3.238 -10.050 -19.228 1.00 95.75 93 GLU A N 1
ATOM 728 C CA . GLU A 1 93 ? 3.144 -11.504 -19.030 1.00 95.75 93 GLU A CA 1
ATOM 729 C C . GLU A 1 93 ? 2.827 -11.844 -17.573 1.00 95.75 93 GLU A C 1
ATOM 731 O O . GLU A 1 93 ? 1.962 -12.679 -17.310 1.00 95.75 93 GLU A O 1
ATOM 736 N N . ILE A 1 94 ? 3.437 -11.134 -16.620 1.00 96.62 94 ILE A N 1
ATOM 737 C CA . ILE A 1 94 ? 3.148 -11.308 -15.194 1.00 96.62 94 ILE A CA 1
ATOM 738 C C . ILE A 1 94 ? 1.689 -10.982 -14.862 1.00 96.62 94 ILE A C 1
ATOM 740 O O . ILE A 1 94 ? 1.041 -11.776 -14.175 1.00 96.62 94 ILE A O 1
ATOM 744 N N . GLY A 1 95 ? 1.146 -9.872 -15.370 1.00 97.19 95 GLY A N 1
ATOM 745 C CA . GLY A 1 95 ? -0.267 -9.525 -15.181 1.00 97.19 95 GLY A CA 1
ATOM 746 C C . GLY A 1 95 ? -1.216 -10.571 -15.767 1.00 97.19 95 GLY A C 1
ATOM 747 O O . GLY A 1 95 ? -2.153 -11.014 -15.097 1.00 97.19 95 GLY A O 1
ATOM 748 N N . GLU A 1 96 ? -0.943 -11.038 -16.987 1.00 97.12 96 GLU A N 1
ATOM 749 C CA . GLU A 1 96 ? -1.779 -12.026 -17.673 1.00 97.12 96 GLU A CA 1
ATOM 750 C C . GLU A 1 96 ? -1.727 -13.420 -17.026 1.00 97.12 96 GLU A C 1
ATOM 752 O O . GLU A 1 96 ? -2.759 -14.095 -16.928 1.00 97.12 96 GLU A O 1
ATOM 757 N N . ILE A 1 97 ? -0.542 -13.873 -16.603 1.00 96.31 97 ILE A N 1
ATOM 758 C CA . ILE A 1 97 ? -0.328 -15.199 -16.009 1.00 96.31 97 ILE A CA 1
ATOM 759 C C . ILE A 1 97 ? -0.856 -15.223 -14.578 1.00 96.31 97 ILE A C 1
ATOM 761 O O . ILE A 1 97 ? -1.720 -16.043 -14.257 1.00 96.31 97 ILE A O 1
ATOM 765 N N . LEU A 1 98 ? -0.380 -14.323 -13.711 1.00 96.94 98 LEU A N 1
ATOM 766 C CA . LEU A 1 98 ? -0.787 -14.334 -12.306 1.00 96.94 98 LEU A CA 1
ATOM 767 C C . LEU A 1 98 ? -2.268 -14.000 -12.157 1.00 96.94 98 LEU A C 1
ATOM 769 O O . LEU A 1 98 ? -2.936 -14.618 -11.329 1.00 96.94 98 LEU A O 1
ATOM 773 N N . GLY A 1 99 ? -2.808 -13.114 -12.996 1.00 97.06 99 GLY A N 1
ATOM 774 C CA . GLY A 1 99 ? -4.226 -12.778 -12.959 1.00 97.06 99 GLY A CA 1
ATOM 775 C C . GLY A 1 99 ? -5.158 -13.909 -13.402 1.00 97.06 99 GLY A C 1
ATOM 776 O O . GLY A 1 99 ? -6.350 -13.853 -13.119 1.00 97.06 99 GLY A O 1
ATOM 777 N N . ARG A 1 100 ? -4.662 -14.952 -14.085 1.00 97.38 100 ARG A N 1
ATOM 778 C CA . ARG A 1 100 ? -5.461 -16.152 -14.406 1.00 97.38 100 ARG A CA 1
ATOM 779 C C . ARG A 1 100 ? -5.561 -17.137 -13.247 1.00 97.38 100 ARG A C 1
ATOM 781 O O . ARG A 1 100 ? -6.565 -17.837 -13.158 1.00 97.38 100 ARG A O 1
ATOM 788 N N . TYR A 1 101 ? -4.527 -17.218 -12.414 1.00 97.19 1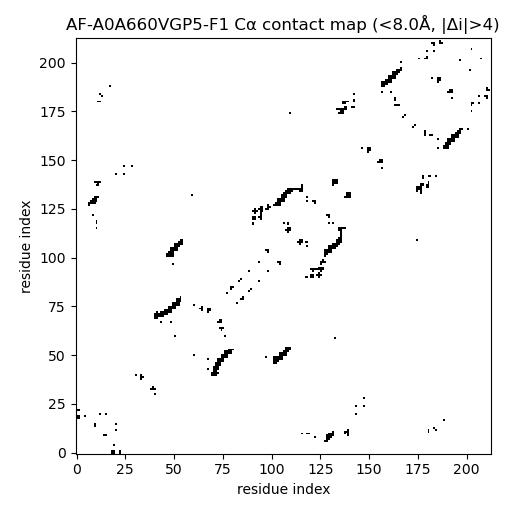01 TYR A N 1
ATOM 789 C CA . TYR A 1 101 ? -4.435 -18.213 -11.343 1.00 97.19 101 TYR A CA 1
ATOM 790 C C . TYR A 1 101 ? -4.847 -17.681 -9.970 1.00 97.19 101 TYR A C 1
ATOM 792 O O . TYR A 1 101 ? -5.146 -18.476 -9.085 1.00 97.19 101 TYR A O 1
ATOM 800 N N . ASN A 1 102 ? -4.842 -16.362 -9.784 1.00 98.31 102 ASN A N 1
ATOM 801 C CA . ASN A 1 102 ? -5.026 -15.721 -8.486 1.00 98.31 102 ASN A CA 1
ATOM 802 C C . ASN A 1 102 ? -6.185 -14.726 -8.527 1.00 98.31 102 ASN A C 1
ATOM 804 O O . ASN A 1 102 ? -6.576 -14.257 -9.591 1.00 98.31 102 ASN A O 1
ATOM 808 N N . ASP A 1 103 ? -6.689 -14.362 -7.352 1.00 98.50 103 ASP A N 1
ATOM 809 C CA . ASP A 1 103 ? -7.775 -13.394 -7.166 1.00 98.50 103 ASP A CA 1
ATOM 810 C C . ASP A 1 103 ? -7.273 -11.963 -6.930 1.00 98.50 103 ASP A C 1
ATOM 812 O O . ASP A 1 103 ? -8.062 -11.020 -6.867 1.00 98.50 103 ASP A O 1
ATOM 816 N N . GLY A 1 104 ? -5.958 -11.800 -6.797 1.00 98.50 104 GLY A N 1
ATOM 817 C CA . GLY A 1 104 ? -5.272 -10.521 -6.695 1.00 98.50 104 GLY A CA 1
ATOM 818 C C . GLY A 1 104 ? -3.763 -10.696 -6.822 1.00 98.50 104 GLY A C 1
ATOM 819 O O . GLY A 1 104 ? -3.225 -11.793 -6.630 1.00 98.50 104 GLY A O 1
ATOM 820 N N . ILE A 1 105 ? -3.072 -9.597 -7.109 1.00 98.75 105 ILE A N 1
ATOM 821 C CA . ILE A 1 105 ? -1.612 -9.552 -7.209 1.00 98.75 105 ILE A CA 1
ATOM 822 C C . ILE A 1 105 ? -1.115 -8.427 -6.304 1.00 98.75 105 ILE A C 1
ATOM 824 O O . ILE A 1 105 ? -1.500 -7.281 -6.465 1.00 98.75 105 ILE A O 1
ATOM 828 N N . ALA A 1 106 ? -0.242 -8.720 -5.353 1.00 98.62 106 ALA A N 1
ATOM 829 C CA . ALA A 1 106 ? 0.431 -7.730 -4.530 1.00 98.62 106 ALA A CA 1
ATOM 830 C C . ALA A 1 106 ? 1.902 -7.661 -4.935 1.00 98.62 106 ALA A C 1
ATOM 832 O O . ALA A 1 106 ? 2.578 -8.685 -4.978 1.00 98.62 106 ALA A O 1
ATOM 833 N N . ILE A 1 107 ? 2.422 -6.467 -5.221 1.00 98.56 107 ILE A N 1
ATOM 834 C CA . ILE A 1 107 ? 3.785 -6.297 -5.739 1.00 98.56 107 ILE A CA 1
ATOM 835 C C . ILE A 1 107 ? 4.572 -5.351 -4.845 1.00 98.56 107 ILE A C 1
ATOM 837 O O . ILE A 1 107 ? 4.106 -4.269 -4.489 1.00 98.56 107 ILE A O 1
ATOM 841 N N . ARG A 1 108 ? 5.801 -5.749 -4.512 1.00 97.94 108 ARG A N 1
ATOM 842 C CA . ARG A 1 108 ? 6.812 -4.877 -3.915 1.00 97.94 108 ARG A CA 1
ATOM 843 C C . ARG A 1 108 ? 8.008 -4.760 -4.848 1.00 97.94 108 ARG A C 1
ATOM 845 O O . ARG A 1 108 ? 8.816 -5.687 -4.924 1.00 97.94 108 ARG A O 1
ATOM 852 N N . ASN A 1 109 ? 8.153 -3.606 -5.490 1.00 96.25 109 ASN A N 1
ATOM 853 C CA . ASN A 1 109 ? 9.294 -3.278 -6.339 1.00 96.25 109 ASN A CA 1
ATOM 854 C C . ASN A 1 109 ? 9.759 -1.855 -6.045 1.00 96.25 109 ASN A C 1
ATOM 856 O O . ASN A 1 109 ? 9.118 -0.907 -6.465 1.00 96.25 109 ASN A O 1
ATOM 860 N N . VAL A 1 110 ? 10.863 -1.712 -5.312 1.00 95.56 110 VAL A N 1
ATOM 861 C CA . VAL A 1 110 ? 11.394 -0.405 -4.888 1.00 95.56 110 VAL A CA 1
ATOM 862 C C . VAL A 1 110 ? 12.586 0.051 -5.728 1.00 95.56 110 VAL A C 1
ATOM 864 O O . VAL A 1 110 ? 13.383 0.870 -5.276 1.00 95.56 110 VAL A O 1
ATOM 867 N N . THR A 1 111 ? 12.733 -0.505 -6.932 1.00 94.06 111 THR A N 1
ATOM 868 C CA . THR A 1 111 ? 13.788 -0.114 -7.870 1.00 94.06 111 THR A CA 1
ATOM 869 C C . THR A 1 111 ? 13.571 1.340 -8.303 1.00 94.06 111 THR A C 1
ATOM 871 O O . THR A 1 111 ? 12.516 1.634 -8.875 1.00 94.06 111 THR A O 1
ATOM 874 N N . PRO A 1 112 ? 14.534 2.251 -8.061 1.00 91.88 112 PRO A N 1
ATOM 875 C CA . PRO A 1 112 ? 14.405 3.652 -8.450 1.00 91.88 112 PRO A CA 1
ATOM 876 C C . PRO A 1 112 ? 14.094 3.817 -9.943 1.00 91.88 112 PRO A C 1
ATOM 878 O O . PRO A 1 112 ? 14.793 3.257 -10.783 1.00 91.88 112 PRO A O 1
ATOM 881 N N . GLY A 1 113 ? 13.042 4.576 -10.263 1.00 93.12 113 GLY A N 1
ATOM 882 C CA . GLY A 1 113 ? 12.631 4.884 -11.639 1.00 93.12 113 GLY A CA 1
ATOM 883 C C . GLY A 1 113 ? 11.977 3.733 -12.412 1.00 93.12 113 GLY A C 1
ATOM 884 O O . GLY A 1 113 ? 11.713 3.885 -13.600 1.00 93.12 113 GLY A O 1
ATOM 885 N N . VAL A 1 114 ? 11.727 2.588 -11.770 1.00 94.94 114 VAL A N 1
ATOM 886 C CA . VAL A 1 114 ? 11.175 1.390 -12.426 1.00 94.94 114 VAL A CA 1
ATOM 887 C C . VAL A 1 114 ? 9.962 0.849 -11.680 1.00 94.94 114 VAL A C 1
ATOM 889 O O . VAL A 1 114 ? 8.994 0.417 -12.303 1.00 94.94 114 VAL A O 1
ATOM 892 N N . GLY A 1 115 ? 10.006 0.833 -10.348 1.00 96.12 115 GLY A N 1
ATOM 893 C CA . GLY A 1 115 ? 9.056 0.089 -9.534 1.00 96.12 115 GLY A CA 1
ATOM 894 C C . GLY A 1 115 ? 7.606 0.534 -9.696 1.00 96.12 115 GLY A C 1
ATOM 895 O O . GLY A 1 115 ? 6.738 -0.321 -9.876 1.00 96.12 115 GLY A O 1
ATOM 896 N N . ASN A 1 116 ? 7.324 1.841 -9.684 1.00 97.94 116 ASN A N 1
ATOM 897 C CA . ASN A 1 116 ? 5.954 2.325 -9.846 1.00 97.94 116 ASN A CA 1
ATOM 898 C C . ASN A 1 116 ? 5.395 1.989 -11.233 1.00 97.94 116 ASN A C 1
ATOM 900 O O . ASN A 1 116 ? 4.284 1.466 -11.325 1.00 97.94 116 ASN A O 1
ATOM 904 N N . GLN A 1 117 ? 6.180 2.239 -12.286 1.00 98.31 117 GLN A N 1
ATOM 905 C CA . GLN A 1 117 ? 5.765 1.966 -13.660 1.00 98.31 117 GLN A CA 1
ATOM 906 C C . GLN A 1 117 ? 5.519 0.472 -13.872 1.00 98.31 117 GLN A C 1
ATOM 908 O O . GLN A 1 117 ? 4.462 0.100 -14.366 1.00 98.31 117 GLN A O 1
ATOM 913 N N . TYR A 1 118 ? 6.425 -0.387 -13.394 1.00 98.19 118 TYR A N 1
ATOM 914 C CA . TYR A 1 118 ? 6.259 -1.838 -13.467 1.00 98.19 118 TYR A CA 1
ATOM 915 C C . TYR A 1 118 ? 4.931 -2.293 -12.846 1.00 98.19 118 TYR A C 1
ATOM 917 O O . TYR A 1 118 ? 4.210 -3.091 -13.436 1.00 98.19 118 TYR A O 1
ATOM 925 N N . ILE A 1 119 ? 4.577 -1.774 -11.664 1.00 98.56 119 ILE A N 1
ATOM 926 C CA . ILE A 1 119 ? 3.312 -2.127 -11.003 1.00 98.56 119 ILE A CA 1
ATOM 927 C C . ILE A 1 119 ? 2.107 -1.659 -11.827 1.00 98.56 119 ILE A C 1
ATOM 929 O O . ILE A 1 119 ? 1.142 -2.412 -11.957 1.00 98.56 119 ILE A O 1
ATOM 933 N N . ARG A 1 120 ? 2.157 -0.448 -12.399 1.00 98.62 120 ARG A N 1
ATOM 934 C CA . ARG A 1 120 ? 1.087 0.076 -13.265 1.00 98.62 120 ARG A CA 1
ATOM 935 C C . ARG A 1 120 ? 0.941 -0.737 -14.555 1.00 98.62 120 ARG A C 1
ATOM 937 O O . ARG A 1 120 ? -0.183 -1.002 -14.967 1.00 98.62 120 ARG A O 1
ATOM 944 N N . ASP A 1 121 ? 2.043 -1.196 -15.139 1.00 98.56 121 ASP A N 1
ATOM 945 C CA . ASP A 1 121 ? 2.027 -2.046 -16.333 1.00 98.56 121 ASP A CA 1
ATOM 946 C C . ASP A 1 121 ? 1.440 -3.435 -16.035 1.00 98.56 121 ASP A C 1
ATOM 948 O O . ASP A 1 121 ? 0.646 -3.953 -16.823 1.00 98.56 121 ASP A O 1
ATOM 952 N N . VAL A 1 122 ? 1.765 -4.023 -14.874 1.00 98.62 122 VAL A N 1
ATOM 953 C CA . VAL A 1 122 ? 1.131 -5.273 -14.419 1.00 98.62 122 VAL A CA 1
ATOM 954 C C . VAL A 1 122 ? -0.370 -5.065 -14.198 1.00 98.62 122 VAL A C 1
ATOM 956 O O . VAL A 1 122 ? -1.163 -5.905 -14.618 1.00 98.62 122 VAL A O 1
ATOM 959 N N . ALA A 1 123 ? -0.770 -3.948 -13.580 1.00 98.50 123 ALA A N 1
ATOM 960 C CA . ALA A 1 123 ? -2.175 -3.596 -13.368 1.00 98.50 123 ALA A CA 1
ATOM 961 C C . ALA A 1 123 ? -2.948 -3.480 -14.689 1.00 98.50 123 ALA A C 1
ATOM 963 O O . ALA A 1 123 ? -4.004 -4.088 -14.835 1.00 98.50 123 ALA A O 1
ATOM 964 N N . ALA A 1 124 ? -2.373 -2.808 -15.690 1.00 98.31 124 ALA A N 1
ATOM 965 C CA . ALA A 1 124 ? -2.984 -2.656 -17.009 1.00 98.31 124 ALA A CA 1
ATOM 966 C C . ALA A 1 124 ? -3.178 -3.987 -17.765 1.00 98.31 124 ALA A C 1
ATOM 968 O O . ALA A 1 124 ? -4.078 -4.093 -18.599 1.00 98.31 124 ALA A O 1
ATOM 969 N N . ALA A 1 125 ? -2.344 -4.996 -17.496 1.00 98.25 125 ALA A N 1
ATOM 970 C CA . ALA A 1 125 ? -2.424 -6.319 -18.122 1.00 98.25 125 ALA A CA 1
ATOM 971 C C . ALA A 1 125 ? -3.208 -7.358 -17.295 1.00 98.25 125 ALA A C 1
ATOM 973 O O . ALA A 1 125 ? -3.561 -8.426 -17.803 1.00 98.25 125 ALA A O 1
ATOM 974 N N . SER A 1 126 ? -3.462 -7.075 -16.017 1.00 98.12 126 SER A N 1
ATOM 975 C CA . SER A 1 126 ? -4.117 -7.996 -15.092 1.00 98.12 126 SER A CA 1
ATOM 976 C C . SER A 1 126 ? -5.641 -7.931 -15.205 1.00 98.12 126 SER A C 1
ATOM 978 O O . SER A 1 126 ? -6.240 -6.883 -15.422 1.00 98.12 126 SER A O 1
ATOM 980 N N . ARG A 1 127 ? -6.296 -9.079 -14.999 1.00 97.06 127 ARG A N 1
ATOM 981 C CA . ARG A 1 127 ? -7.766 -9.177 -14.876 1.00 97.06 127 ARG A CA 1
ATOM 982 C C . ARG A 1 127 ? -8.266 -9.091 -13.427 1.00 97.06 127 ARG A C 1
ATOM 984 O O . ARG A 1 127 ? -9.472 -9.118 -13.194 1.00 97.06 127 ARG A O 1
ATOM 991 N N . VAL A 1 128 ? -7.343 -9.095 -12.468 1.00 98.44 128 VAL A N 1
ATOM 992 C CA . VAL A 1 128 ? -7.592 -9.064 -11.019 1.00 98.44 128 VAL A CA 1
ATOM 993 C C . VAL A 1 128 ? -6.854 -7.878 -10.398 1.00 98.44 128 VAL A C 1
ATOM 995 O O . VAL A 1 128 ? -5.848 -7.449 -10.968 1.00 98.44 128 VAL A O 1
ATOM 998 N N . PRO A 1 129 ? -7.306 -7.355 -9.245 1.00 98.31 129 PRO A N 1
ATOM 999 C CA . PRO A 1 129 ? -6.721 -6.151 -8.668 1.00 98.31 129 PRO A CA 1
ATOM 1000 C C . PRO A 1 129 ? -5.237 -6.321 -8.330 1.00 98.31 129 PRO A C 1
ATOM 1002 O O . PRO A 1 129 ? -4.812 -7.346 -7.782 1.00 98.31 129 PRO A O 1
ATOM 1005 N N . VAL A 1 130 ? -4.472 -5.271 -8.615 1.00 98.81 130 VAL A N 1
ATOM 1006 C CA . VAL A 1 130 ? -3.053 -5.134 -8.309 1.00 98.81 130 VAL A CA 1
ATOM 1007 C C . VAL A 1 130 ? -2.850 -4.164 -7.147 1.00 98.81 130 VAL A C 1
ATOM 1009 O O . VAL A 1 130 ? -3.328 -3.031 -7.135 1.00 98.81 130 VAL A O 1
ATOM 1012 N N . LEU A 1 131 ? -2.117 -4.625 -6.139 1.00 98.75 131 LEU A N 1
ATOM 1013 C CA . LEU A 1 131 ? -1.884 -3.941 -4.877 1.00 98.75 131 LEU A CA 1
ATOM 1014 C C . LEU A 1 131 ? -0.402 -3.572 -4.760 1.00 98.75 131 LEU A C 1
ATOM 1016 O O . LEU A 1 131 ? 0.468 -4.439 -4.644 1.00 98.75 131 LEU A O 1
ATOM 1020 N N . ASN A 1 132 ? -0.095 -2.277 -4.752 1.00 98.62 132 ASN A N 1
ATOM 1021 C CA . ASN A 1 132 ? 1.256 -1.784 -4.510 1.00 98.62 132 ASN A CA 1
ATOM 1022 C C . ASN A 1 132 ? 1.606 -1.930 -3.023 1.00 98.62 132 ASN A C 1
ATOM 1024 O O . ASN A 1 132 ? 1.268 -1.075 -2.203 1.00 98.62 132 ASN A O 1
ATOM 1028 N N . MET A 1 133 ? 2.325 -2.996 -2.669 1.00 98.25 133 MET A N 1
ATOM 1029 C CA . MET A 1 133 ? 2.826 -3.175 -1.307 1.00 98.25 133 MET A CA 1
ATOM 1030 C C . MET A 1 133 ? 3.835 -2.088 -0.946 1.00 98.25 133 MET A C 1
ATOM 1032 O O . MET A 1 133 ? 3.794 -1.576 0.171 1.00 98.25 133 MET A O 1
ATOM 1036 N N . GLN A 1 134 ? 4.735 -1.759 -1.874 1.00 98.06 134 GLN A N 1
ATOM 1037 C CA . GLN A 1 134 ? 5.649 -0.621 -1.812 1.00 98.06 134 GLN A CA 1
ATOM 1038 C C . GLN A 1 134 ? 6.378 -0.483 -3.158 1.00 98.06 134 GLN A C 1
ATOM 1040 O O . GLN A 1 134 ? 6.974 -1.457 -3.635 1.00 98.06 134 GLN A O 1
ATOM 1045 N N . CYS A 1 135 ? 6.414 0.732 -3.702 1.00 97.31 135 CYS A N 1
ATOM 1046 C CA . CYS A 1 135 ? 7.343 1.121 -4.755 1.00 97.31 135 CYS A CA 1
ATOM 1047 C C . CYS A 1 135 ? 8.273 2.238 -4.284 1.00 97.31 135 CYS A C 1
ATOM 1049 O O . CYS A 1 135 ? 8.225 2.658 -3.129 1.00 97.31 135 CYS A O 1
ATOM 1051 N N . GLU A 1 136 ? 9.168 2.687 -5.152 1.00 95.56 136 GLU A N 1
ATOM 1052 C CA . GLU A 1 136 ? 10.085 3.792 -4.893 1.00 95.56 136 GLU A CA 1
ATOM 1053 C C . GLU A 1 136 ? 9.353 5.117 -4.626 1.00 95.56 136 GLU A C 1
ATOM 1055 O O . GLU A 1 136 ? 9.854 5.930 -3.850 1.00 95.56 136 GLU A O 1
ATOM 1060 N N . ILE A 1 137 ? 8.148 5.291 -5.190 1.00 96.75 137 ILE A N 1
ATOM 1061 C CA . ILE A 1 137 ? 7.350 6.523 -5.071 1.00 96.75 137 ILE A CA 1
ATOM 1062 C C . ILE A 1 137 ? 6.294 6.432 -3.962 1.00 96.75 137 ILE A C 1
ATOM 1064 O O . ILE A 1 137 ? 6.167 7.361 -3.164 1.00 96.75 137 ILE A O 1
ATOM 1068 N N . TYR A 1 138 ? 5.554 5.318 -3.890 1.00 98.38 138 TYR A N 1
ATOM 1069 C CA . TYR A 1 138 ? 4.373 5.186 -3.032 1.00 98.38 138 TYR A CA 1
ATOM 1070 C C . TYR A 1 138 ? 4.401 3.957 -2.120 1.00 98.38 138 TYR A C 1
ATOM 1072 O O . TYR A 1 138 ? 4.835 2.872 -2.516 1.00 98.38 138 TYR A O 1
ATOM 1080 N N . HIS A 1 139 ? 3.842 4.107 -0.917 1.00 98.00 139 HIS A N 1
ATOM 1081 C CA . HIS A 1 139 ? 3.650 3.038 0.063 1.00 98.00 139 HIS A CA 1
ATOM 1082 C C . HIS A 1 139 ? 2.232 3.084 0.681 1.00 98.00 139 HIS A C 1
ATOM 1084 O O . HIS A 1 139 ? 2.083 3.324 1.881 1.00 98.00 139 HIS A O 1
ATOM 1090 N N . PRO A 1 140 ? 1.169 2.847 -0.113 1.00 98.25 140 PRO A N 1
ATOM 1091 C CA . PRO A 1 140 ? -0.211 3.150 0.285 1.00 98.25 140 PRO A CA 1
ATOM 1092 C C . PRO A 1 140 ? -0.676 2.382 1.531 1.00 98.25 140 PRO A C 1
ATOM 1094 O O . PRO A 1 140 ? -1.311 2.966 2.402 1.00 98.25 140 PRO A O 1
ATOM 1097 N N . PHE A 1 141 ? -0.305 1.107 1.680 1.00 98.31 141 PHE A N 1
ATOM 1098 C CA . PHE A 1 141 ? -0.700 0.302 2.846 1.00 98.31 141 PHE A CA 1
ATOM 1099 C C . PHE A 1 141 ? -0.078 0.774 4.163 1.00 98.31 141 PHE A C 1
ATOM 1101 O O . PHE A 1 141 ? -0.729 0.684 5.203 1.00 98.31 141 PHE A O 1
ATOM 1108 N N . GLN A 1 142 ? 1.156 1.295 4.135 1.00 98.31 142 GLN A N 1
ATOM 1109 C CA . GLN A 1 142 ? 1.751 1.906 5.326 1.00 98.31 142 GLN A CA 1
ATOM 1110 C C . GLN A 1 142 ? 0.964 3.158 5.713 1.00 98.31 142 GLN A C 1
ATOM 1112 O O . GLN A 1 142 ? 0.624 3.321 6.879 1.00 98.31 142 GLN A O 1
ATOM 1117 N N . ILE A 1 143 ? 0.593 3.986 4.734 1.00 98.38 143 ILE A N 1
ATOM 1118 C CA . ILE A 1 143 ? -0.142 5.222 5.010 1.00 98.38 143 ILE A CA 1
ATOM 1119 C C . ILE A 1 143 ? -1.562 4.945 5.498 1.00 98.38 143 ILE A C 1
ATOM 1121 O O . ILE A 1 143 ? -2.009 5.602 6.429 1.00 98.38 143 ILE A O 1
ATOM 1125 N N . LEU A 1 144 ? -2.254 3.934 4.965 1.00 98.56 144 LEU A N 1
ATOM 1126 C CA . LEU A 1 144 ? -3.541 3.498 5.522 1.00 98.56 144 LEU A CA 1
ATOM 1127 C C . LEU A 1 144 ? -3.403 3.093 6.998 1.00 98.56 144 LEU A C 1
ATOM 1129 O O . LEU A 1 144 ? -4.227 3.489 7.820 1.00 98.56 144 LEU A O 1
ATOM 1133 N N . ALA A 1 145 ? -2.341 2.363 7.353 1.00 98.62 145 ALA A N 1
ATOM 1134 C CA . ALA A 1 145 ? -2.067 2.005 8.743 1.00 98.62 145 ALA A CA 1
ATOM 1135 C C . ALA A 1 145 ? -1.747 3.236 9.617 1.00 98.62 145 ALA A C 1
ATOM 1137 O O . ALA A 1 145 ? -2.197 3.305 10.765 1.00 98.62 145 ALA A O 1
ATOM 1138 N N . ASP A 1 146 ? -1.022 4.221 9.080 1.00 98.44 146 ASP A N 1
ATOM 1139 C CA . ASP A 1 146 ? -0.704 5.474 9.774 1.00 98.44 146 ASP A CA 1
ATOM 1140 C C . ASP A 1 146 ? -1.976 6.296 10.036 1.00 98.44 146 ASP A C 1
ATOM 1142 O O . ASP A 1 146 ? -2.233 6.683 11.178 1.00 98.44 146 ASP A O 1
ATOM 1146 N N . LEU A 1 147 ? -2.823 6.493 9.016 1.00 98.50 147 LEU A N 1
ATOM 1147 C CA . LEU A 1 147 ? -4.108 7.192 9.136 1.00 98.50 147 LEU A CA 1
ATOM 1148 C C . LEU A 1 147 ? -5.030 6.502 10.146 1.00 98.50 147 LEU A C 1
ATOM 1150 O O . LEU A 1 147 ? -5.558 7.161 11.044 1.00 98.50 147 LEU A O 1
ATOM 1154 N N . MET A 1 148 ? -5.172 5.175 10.049 1.00 98.56 148 MET A N 1
ATOM 1155 C CA . MET A 1 148 ? -5.951 4.375 10.998 1.00 98.56 148 MET A CA 1
ATOM 1156 C C . MET A 1 148 ? -5.457 4.591 12.433 1.00 98.56 148 MET A C 1
ATOM 1158 O O . MET A 1 148 ? -6.252 4.824 13.344 1.00 98.56 148 MET A O 1
ATOM 1162 N N . THR A 1 149 ? -4.138 4.572 12.638 1.00 98.50 149 THR A N 1
ATOM 1163 C CA . THR A 1 149 ? -3.530 4.757 13.960 1.00 98.50 149 THR A CA 1
ATOM 1164 C C . THR A 1 149 ? -3.760 6.169 14.498 1.00 98.50 149 THR A C 1
ATOM 1166 O O . THR A 1 149 ? -4.065 6.336 15.681 1.00 98.50 149 THR A O 1
ATOM 1169 N N . ILE A 1 150 ? -3.644 7.199 13.656 1.00 98.25 150 ILE A N 1
ATOM 1170 C CA . ILE A 1 150 ? -3.912 8.584 14.060 1.00 98.25 150 ILE A CA 1
ATOM 1171 C C . ILE A 1 150 ? -5.380 8.734 14.463 1.00 98.25 150 ILE A C 1
ATOM 1173 O O . ILE A 1 150 ? -5.647 9.280 15.531 1.00 98.25 150 ILE A O 1
ATOM 1177 N N . ILE A 1 151 ? -6.323 8.207 13.679 1.00 98.12 151 ILE A N 1
ATOM 1178 C CA . ILE A 1 151 ? -7.752 8.218 14.027 1.00 98.12 151 ILE A CA 1
ATOM 1179 C C . ILE A 1 151 ? -7.980 7.499 15.361 1.00 98.12 151 ILE A C 1
ATOM 1181 O O . ILE A 1 151 ? -8.623 8.047 16.250 1.00 98.12 151 ILE A O 1
ATOM 1185 N N . GLU A 1 152 ? -7.384 6.325 15.563 1.00 97.81 152 GLU A N 1
ATOM 1186 C CA . GLU A 1 152 ? -7.535 5.560 16.805 1.00 97.81 152 GLU A CA 1
ATOM 1187 C C . GLU A 1 152 ? -6.993 6.298 18.038 1.00 97.81 152 GLU A C 1
ATOM 1189 O O . GLU A 1 152 ? -7.554 6.190 19.128 1.00 97.81 152 GLU A O 1
ATOM 1194 N N . LYS A 1 153 ? -5.889 7.042 17.896 1.00 98.06 153 LYS A N 1
ATOM 1195 C CA . LYS A 1 153 ? -5.225 7.716 19.026 1.00 98.06 153 LYS A CA 1
ATOM 1196 C C . LYS A 1 153 ? -5.632 9.173 19.219 1.00 98.06 153 LYS A C 1
ATOM 1198 O O . LYS A 1 153 ? -5.423 9.708 20.307 1.00 98.06 153 LYS A O 1
ATOM 1203 N N . LYS A 1 154 ? -6.152 9.833 18.184 1.00 96.94 154 LYS A N 1
ATOM 1204 C CA . LYS A 1 154 ? -6.455 11.277 18.164 1.00 96.94 154 LYS A CA 1
ATOM 1205 C C . LYS A 1 154 ? -7.899 11.592 17.765 1.00 96.94 154 LYS A C 1
ATOM 1207 O O . LYS A 1 154 ? -8.297 12.754 17.819 1.00 96.94 154 LYS A O 1
ATOM 1212 N N . GLY A 1 155 ? -8.684 10.592 17.369 1.00 95.44 155 GLY A N 1
ATOM 1213 C CA . GLY A 1 155 ? -10.111 10.684 17.044 1.00 95.44 155 GLY A CA 1
ATOM 1214 C C . GLY A 1 155 ? -10.437 11.257 15.662 1.00 95.44 155 GLY A C 1
ATOM 1215 O O . GLY A 1 155 ? -11.482 10.942 15.106 1.00 95.44 155 GLY A O 1
ATOM 1216 N N . ARG A 1 156 ? -9.568 12.095 15.089 1.00 94.06 156 ARG A N 1
ATOM 1217 C CA . ARG A 1 156 ? -9.754 12.713 13.766 1.00 94.06 156 ARG A CA 1
ATOM 1218 C C . ARG A 1 156 ? -8.418 13.036 13.113 1.00 94.06 156 ARG A C 1
ATOM 1220 O O . ARG A 1 156 ? -7.434 13.239 13.819 1.00 94.06 156 ARG A O 1
ATOM 1227 N N . LEU A 1 157 ? -8.420 13.160 11.787 1.00 97.00 157 LEU A N 1
ATOM 1228 C CA . LEU A 1 157 ? -7.273 13.629 11.001 1.00 97.00 157 LEU A CA 1
ATOM 1229 C C . LEU A 1 157 ? -7.270 15.160 10.888 1.00 97.00 157 LEU A C 1
ATOM 1231 O O . LEU A 1 157 ? -6.328 15.818 11.325 1.00 97.00 157 LEU A O 1
ATOM 1235 N N . LYS A 1 158 ? -8.365 15.737 10.377 1.00 97.62 158 LYS A N 1
ATOM 1236 C CA . LYS A 1 158 ? -8.480 17.175 10.100 1.00 97.62 158 LYS A CA 1
ATOM 1237 C C . LYS A 1 158 ? -8.112 18.034 11.309 1.00 97.62 158 LYS A C 1
ATOM 1239 O O . LYS A 1 158 ? -8.668 17.855 12.396 1.00 97.62 158 LYS A O 1
ATOM 1244 N N . GLY A 1 159 ? -7.221 18.998 11.100 1.00 96.75 159 GLY A N 1
ATOM 1245 C CA . GLY A 1 159 ? -6.737 19.952 12.098 1.00 96.75 159 GLY A CA 1
ATOM 1246 C C . GLY A 1 159 ? -5.713 19.395 13.091 1.00 96.75 159 GLY A C 1
ATOM 1247 O O . GLY A 1 159 ? -5.285 20.139 13.970 1.00 96.75 159 GLY A O 1
ATOM 1248 N N . GLN 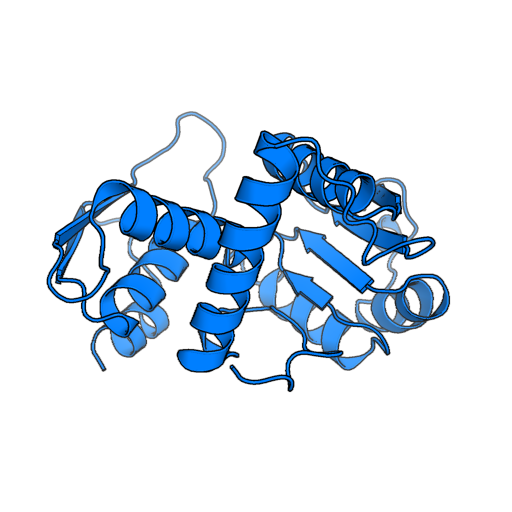A 1 160 ? -5.321 18.121 12.990 1.00 97.44 160 GLN A N 1
ATOM 1249 C CA . GLN A 1 160 ? -4.167 17.603 13.726 1.00 97.44 160 GLN A CA 1
ATOM 1250 C C . GLN A 1 160 ? -2.869 18.070 13.070 1.00 97.44 160 GLN A C 1
ATOM 1252 O O . GLN A 1 160 ? -2.818 18.275 11.859 1.00 97.44 160 GLN A O 1
ATOM 1257 N N . SER A 1 161 ? -1.809 18.188 13.864 1.00 97.44 161 SER A N 1
ATOM 1258 C CA . SER A 1 161 ? -0.468 18.473 13.355 1.00 97.44 161 SER A CA 1
ATOM 1259 C C . SER A 1 161 ? 0.378 17.205 13.338 1.00 97.44 161 SER A C 1
ATOM 1261 O O . SER A 1 161 ? 0.372 16.442 14.307 1.00 97.44 161 SER A O 1
ATOM 1263 N N . ILE A 1 162 ? 1.130 16.998 12.259 1.00 97.62 162 ILE A N 1
ATOM 1264 C CA . ILE A 1 162 ? 2.068 15.885 12.109 1.00 97.62 162 ILE A CA 1
ATOM 1265 C C . ILE A 1 162 ? 3.436 16.399 11.668 1.00 97.62 162 ILE A C 1
ATOM 1267 O O . ILE A 1 162 ? 3.555 17.190 10.734 1.00 97.62 162 ILE A O 1
ATOM 1271 N N . THR A 1 163 ? 4.478 15.923 12.347 1.00 97.94 163 THR A N 1
ATOM 1272 C CA . THR A 1 163 ? 5.863 16.109 11.910 1.00 97.94 163 THR A CA 1
ATOM 1273 C C . THR A 1 163 ? 6.321 14.829 11.231 1.00 97.94 163 THR A C 1
ATOM 1275 O O . THR A 1 163 ? 6.372 13.781 11.873 1.00 97.94 163 THR A O 1
ATOM 1278 N N . ILE A 1 164 ? 6.661 14.919 9.950 1.00 96.81 164 ILE A N 1
ATOM 1279 C CA . ILE A 1 164 ? 7.217 13.818 9.168 1.00 96.81 164 ILE A CA 1
ATOM 1280 C C . ILE A 1 164 ? 8.722 14.047 9.092 1.00 96.81 164 ILE A C 1
ATOM 1282 O O . ILE A 1 164 ? 9.171 15.043 8.522 1.00 96.81 164 ILE A O 1
ATOM 1286 N N . SER A 1 165 ? 9.500 13.144 9.687 1.00 94.94 165 SER A N 1
ATOM 1287 C CA . SER A 1 165 ? 10.957 13.236 9.687 1.00 94.94 165 SER A CA 1
ATOM 1288 C C . SER A 1 165 ? 11.612 12.005 9.081 1.00 94.94 165 SER A C 1
ATOM 1290 O O . SER A 1 165 ? 11.201 10.867 9.315 1.00 94.94 165 SER A O 1
ATOM 1292 N N . TRP A 1 166 ? 12.652 12.243 8.290 1.00 93.12 166 TRP A N 1
ATOM 1293 C CA . TRP A 1 166 ? 13.516 11.203 7.753 1.00 93.12 166 T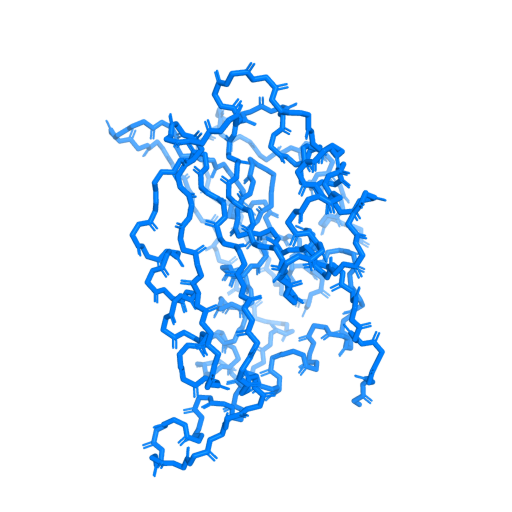RP A CA 1
ATOM 1294 C C . TRP A 1 166 ? 14.934 11.741 7.609 1.00 93.12 166 TRP A C 1
ATOM 1296 O O . TRP A 1 166 ? 15.169 12.942 7.513 1.00 93.12 166 TRP A O 1
ATOM 1306 N N . ALA A 1 167 ? 15.888 10.824 7.643 1.00 90.19 167 ALA A N 1
ATOM 1307 C CA . ALA A 1 167 ? 17.305 11.118 7.542 1.00 90.19 167 ALA A CA 1
ATOM 1308 C C . ALA A 1 167 ? 18.017 9.920 6.907 1.00 90.19 167 ALA A C 1
ATOM 1310 O O . ALA A 1 167 ? 17.381 8.934 6.513 1.00 90.19 167 ALA A O 1
ATOM 1311 N N . TYR A 1 168 ? 19.342 10.000 6.838 1.00 80.56 168 TYR A N 1
ATOM 1312 C CA . TYR A 1 168 ? 20.174 8.897 6.389 1.00 80.56 168 TYR A CA 1
ATOM 1313 C C . TYR A 1 168 ? 19.928 7.628 7.221 1.00 80.56 168 TYR A C 1
ATOM 1315 O O . TYR A 1 168 ? 19.640 7.666 8.420 1.00 80.56 168 TYR A O 1
ATOM 1323 N N . ALA A 1 169 ? 20.074 6.480 6.571 1.00 78.06 169 ALA A N 1
ATOM 1324 C CA . ALA A 1 169 ? 20.180 5.195 7.238 1.00 78.06 169 ALA A CA 1
ATOM 1325 C C . ALA A 1 169 ? 21.631 4.723 7.122 1.00 78.06 169 ALA A C 1
ATOM 1327 O O . ALA A 1 169 ? 22.248 4.898 6.078 1.00 78.06 169 ALA A O 1
ATOM 1328 N N . SER A 1 170 ? 22.173 4.116 8.179 1.00 70.56 170 SER A N 1
ATOM 1329 C CA . SER A 1 170 ? 23.482 3.447 8.119 1.00 70.56 170 SER A CA 1
ATOM 1330 C C . SER A 1 170 ? 23.450 2.173 7.263 1.00 70.56 170 SER A C 1
ATOM 1332 O O . SER A 1 170 ? 24.485 1.700 6.806 1.00 70.56 170 SER A O 1
ATOM 1334 N N . SER A 1 171 ? 22.256 1.613 7.047 1.00 70.00 171 SER A N 1
ATOM 1335 C CA . SER A 1 171 ? 21.984 0.574 6.052 1.00 70.00 171 SER A CA 1
ATOM 1336 C C . SER A 1 171 ? 21.859 1.168 4.641 1.00 70.00 171 SER A C 1
ATOM 1338 O O . SER A 1 171 ? 21.945 2.376 4.463 1.00 70.00 171 SER A O 1
ATOM 1340 N N . TYR A 1 172 ? 21.555 0.340 3.635 1.00 65.75 172 TYR A N 1
ATOM 1341 C CA . TYR A 1 172 ? 21.200 0.825 2.295 1.00 65.75 172 TYR A CA 1
ATOM 1342 C C . TYR A 1 172 ? 20.128 1.932 2.338 1.00 65.75 172 TYR A C 1
ATOM 1344 O O . TYR A 1 172 ? 19.256 1.936 3.219 1.00 65.75 172 TYR A O 1
ATOM 1352 N N . GLN A 1 173 ? 20.198 2.860 1.377 1.00 68.31 173 GLN A N 1
ATOM 1353 C CA . GLN A 1 173 ? 19.257 3.971 1.260 1.00 68.31 173 GLN A CA 1
ATOM 1354 C C . GLN A 1 173 ? 17.835 3.428 1.120 1.00 68.31 173 GLN A C 1
ATOM 1356 O O . GLN A 1 173 ? 17.511 2.691 0.187 1.00 68.31 173 GLN A O 1
ATOM 1361 N N . LYS A 1 174 ? 16.980 3.771 2.085 1.00 79.25 174 LYS A N 1
ATOM 1362 C CA . LYS A 1 174 ? 15.575 3.374 2.048 1.00 79.25 174 LYS A CA 1
ATOM 1363 C C . LYS A 1 174 ? 14.823 4.256 1.048 1.00 79.25 174 LYS A C 1
ATOM 1365 O O . LYS A 1 174 ? 15.139 5.440 0.944 1.00 79.25 174 LYS A O 1
ATOM 1370 N N . PRO A 1 175 ? 13.804 3.722 0.358 1.00 82.81 175 PRO A N 1
ATOM 1371 C CA . PRO A 1 175 ? 12.983 4.533 -0.528 1.00 82.81 175 PRO A CA 1
ATOM 1372 C C . PRO A 1 175 ? 12.252 5.628 0.251 1.00 82.81 175 PRO A C 1
ATOM 1374 O O . PRO A 1 175 ? 11.640 5.348 1.286 1.00 82.81 175 PRO A O 1
ATOM 1377 N N . ILE A 1 176 ? 12.222 6.843 -0.297 1.00 91.00 176 ILE A N 1
ATOM 1378 C CA . ILE A 1 176 ? 11.473 7.990 0.249 1.00 91.00 176 ILE A CA 1
ATOM 1379 C C . ILE A 1 176 ? 9.947 7.857 0.076 1.00 91.00 176 ILE A C 1
ATOM 1381 O O . ILE A 1 176 ? 9.186 8.736 0.463 1.00 91.00 176 ILE A O 1
ATOM 1385 N N . SER A 1 177 ? 9.479 6.715 -0.434 1.00 94.94 177 SER A N 1
ATOM 1386 C CA . SER A 1 177 ? 8.063 6.373 -0.613 1.00 94.94 177 SER A CA 1
ATOM 1387 C C . SER A 1 177 ? 7.151 6.655 0.588 1.00 94.94 177 SER A C 1
ATOM 1389 O O . SER A 1 177 ? 6.012 7.076 0.395 1.00 94.94 177 SER A O 1
ATOM 1391 N N . VAL A 1 178 ? 7.625 6.446 1.824 1.00 96.38 178 VAL A N 1
ATOM 1392 C CA . VAL A 1 178 ? 6.829 6.686 3.041 1.00 96.38 178 VAL A CA 1
ATOM 1393 C C . VAL A 1 178 ? 6.583 8.177 3.267 1.00 96.38 178 VAL A C 1
ATOM 1395 O O . VAL A 1 178 ? 5.414 8.558 3.254 1.00 96.38 178 VAL A O 1
ATOM 1398 N N . PRO A 1 179 ? 7.606 9.041 3.439 1.00 96.88 179 PRO A N 1
ATOM 1399 C CA . PRO A 1 179 ? 7.352 10.464 3.636 1.00 96.88 179 PRO A CA 1
ATOM 1400 C C . PRO A 1 179 ? 6.612 11.099 2.450 1.00 96.88 179 PRO A C 1
ATOM 1402 O O . PRO A 1 179 ? 5.725 11.915 2.683 1.00 96.88 179 PRO A O 1
ATOM 1405 N N . GLN A 1 180 ? 6.870 10.656 1.211 1.00 97.12 180 GLN A N 1
ATOM 1406 C CA . GLN A 1 180 ? 6.107 11.097 0.034 1.00 97.12 180 GLN A CA 1
ATOM 1407 C C . GLN A 1 180 ? 4.621 10.738 0.119 1.00 97.12 180 GLN A C 1
ATOM 1409 O O . GLN A 1 180 ? 3.759 11.584 -0.083 1.00 97.12 180 GLN A O 1
ATOM 1414 N N . SER A 1 181 ? 4.296 9.486 0.440 1.00 97.88 181 SER A N 1
ATOM 1415 C CA . SER A 1 181 ? 2.892 9.064 0.514 1.00 97.88 181 SER A CA 1
ATOM 1416 C C . SER A 1 181 ? 2.172 9.690 1.710 1.00 97.88 181 SER A C 1
ATOM 1418 O O . SER A 1 181 ? 0.977 9.974 1.634 1.00 97.88 181 SER A O 1
ATOM 1420 N N . LEU A 1 182 ? 2.889 9.889 2.821 1.00 97.94 182 LEU A N 1
ATOM 1421 C CA . LEU A 1 182 ? 2.317 10.435 4.044 1.00 97.94 182 LEU A CA 1
ATOM 1422 C C . LEU A 1 182 ? 2.014 11.926 3.910 1.00 97.94 182 LEU A C 1
ATOM 1424 O O . LEU A 1 182 ? 0.966 12.341 4.391 1.00 97.94 182 LEU A O 1
ATOM 1428 N N . VAL A 1 183 ? 2.880 12.718 3.257 1.00 97.94 183 VAL A N 1
ATOM 1429 C CA . VAL A 1 183 ? 2.595 14.147 3.049 1.00 97.94 183 VAL A CA 1
ATOM 1430 C C . VAL A 1 183 ? 1.329 14.327 2.215 1.00 97.94 183 VAL A C 1
ATOM 1432 O O . VAL A 1 183 ? 0.442 15.051 2.654 1.00 97.94 183 VAL A O 1
ATOM 1435 N N . LEU A 1 184 ? 1.188 13.570 1.118 1.00 97.88 184 LEU A N 1
ATOM 1436 C CA . LEU A 1 184 ? 0.001 13.606 0.260 1.00 97.88 184 LEU A CA 1
ATOM 1437 C C . LEU A 1 184 ? -1.272 13.276 1.036 1.00 97.88 184 LEU A C 1
ATOM 1439 O O . LEU A 1 184 ? -2.262 13.991 0.950 1.00 97.88 184 LEU A O 1
ATOM 1443 N N . ALA A 1 185 ? -1.266 12.193 1.816 1.00 97.62 185 ALA A N 1
ATOM 1444 C CA . ALA A 1 185 ? -2.449 11.808 2.574 1.00 97.62 185 ALA A CA 1
ATOM 1445 C C . ALA A 1 185 ? -2.752 12.794 3.711 1.00 97.62 185 ALA A C 1
ATOM 1447 O O . ALA A 1 185 ? -3.905 13.158 3.925 1.00 97.62 185 ALA A O 1
ATOM 1448 N N . ALA A 1 186 ? -1.734 13.234 4.449 1.00 97.56 186 ALA A N 1
ATOM 1449 C CA . ALA A 1 186 ? -1.921 14.116 5.590 1.00 97.56 186 ALA A CA 1
ATOM 1450 C C . ALA A 1 186 ? -2.509 15.471 5.167 1.00 97.56 186 ALA A C 1
ATOM 1452 O O . ALA A 1 186 ? -3.500 15.901 5.762 1.00 97.56 186 ALA A O 1
ATOM 1453 N N . THR A 1 187 ? -1.968 16.116 4.126 1.00 96.88 187 THR A N 1
ATOM 1454 C CA . THR A 1 187 ? -2.516 17.390 3.628 1.00 96.88 187 THR A CA 1
ATOM 1455 C C . THR A 1 187 ? -3.917 17.201 3.054 1.00 96.88 187 THR A C 1
ATOM 1457 O O . THR A 1 187 ? -4.836 17.929 3.431 1.00 96.88 187 THR A O 1
ATOM 1460 N N . ARG A 1 188 ? -4.133 16.137 2.271 1.00 96.12 188 ARG A N 1
ATOM 1461 C CA . ARG A 1 188 ? -5.437 15.772 1.696 1.00 96.12 188 ARG A CA 1
ATOM 1462 C C . ARG A 1 188 ? -6.545 15.555 2.733 1.00 96.12 188 ARG A C 1
ATOM 1464 O O . ARG A 1 188 ? -7.704 15.874 2.473 1.00 96.12 188 ARG A O 1
ATOM 1471 N N . PHE A 1 189 ? -6.210 15.034 3.915 1.00 97.00 189 PHE A N 1
ATOM 1472 C CA . PHE A 1 189 ? -7.142 14.880 5.042 1.00 97.00 189 PHE A CA 1
ATOM 1473 C C . PHE A 1 189 ? -7.164 16.092 5.996 1.00 97.00 189 PHE A C 1
ATOM 1475 O O . PHE A 1 189 ? -7.746 16.033 7.085 1.00 97.00 189 PHE A O 1
ATOM 1482 N N . GLY A 1 190 ? -6.571 17.216 5.586 1.00 96.62 190 GLY A N 1
ATOM 1483 C CA . GLY A 1 190 ? -6.615 18.493 6.290 1.00 96.62 190 GLY A CA 1
ATOM 1484 C C . GLY A 1 190 ? -5.756 18.543 7.552 1.00 96.62 190 GLY A C 1
ATOM 1485 O O . GLY A 1 190 ? -6.136 19.217 8.513 1.00 96.62 190 GLY A O 1
ATOM 1486 N N . MET A 1 191 ? -4.652 17.795 7.601 1.00 98.06 191 MET A N 1
ATOM 1487 C CA . MET A 1 191 ? -3.65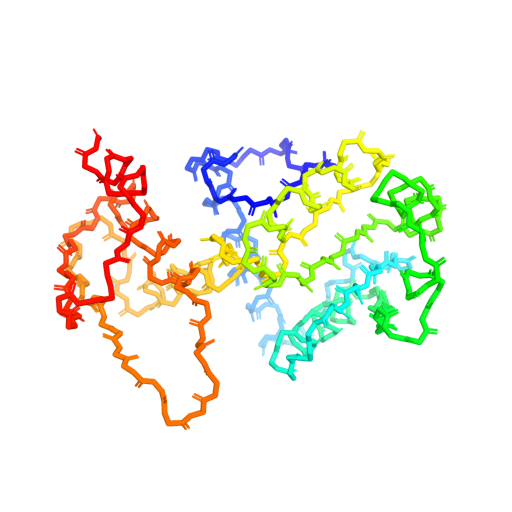4 17.887 8.671 1.00 98.06 191 MET A CA 1
ATOM 1488 C C . MET A 1 191 ? -2.655 19.017 8.394 1.00 98.06 191 MET A C 1
ATOM 1490 O O . MET A 1 191 ? -2.325 19.304 7.248 1.00 98.06 191 MET A O 1
ATOM 1494 N N . ASN A 1 192 ? -2.106 19.607 9.456 1.00 97.56 192 ASN A N 1
ATOM 1495 C CA . ASN A 1 192 ? -0.981 20.535 9.351 1.00 97.56 192 ASN A CA 1
ATOM 1496 C C . ASN A 1 192 ? 0.322 19.729 9.308 1.00 97.56 192 ASN A C 1
ATOM 1498 O O . ASN A 1 192 ? 0.666 19.060 10.288 1.00 97.56 192 ASN A O 1
ATOM 1502 N N . VAL A 1 193 ? 1.049 19.786 8.194 1.00 97.81 193 VAL A N 1
ATOM 1503 C CA . VAL A 1 193 ? 2.265 18.987 8.001 1.00 97.81 193 VAL A CA 1
ATOM 1504 C C . VAL A 1 193 ? 3.517 19.830 8.215 1.00 97.81 193 VAL A C 1
ATOM 1506 O O . VAL A 1 193 ? 3.641 20.931 7.689 1.00 97.81 193 VAL A O 1
ATOM 1509 N N . LYS A 1 194 ? 4.477 19.282 8.965 1.00 97.56 194 LYS A N 1
ATOM 1510 C CA . LYS A 1 194 ? 5.848 19.789 9.052 1.00 97.56 194 LYS A CA 1
ATOM 1511 C C . LYS A 1 194 ? 6.821 18.720 8.566 1.00 97.56 194 LYS A C 1
ATOM 1513 O O . LYS A 1 194 ? 6.857 17.629 9.131 1.00 97.56 194 LYS A O 1
ATOM 1518 N N . LEU A 1 195 ? 7.635 19.046 7.567 1.00 96.75 195 LEU A N 1
ATOM 1519 C CA . LEU A 1 195 ? 8.704 18.173 7.082 1.00 96.75 195 LEU A CA 1
ATOM 1520 C C . LEU A 1 195 ? 10.019 18.514 7.792 1.00 96.75 195 LEU A C 1
ATOM 1522 O O . LEU A 1 195 ? 10.329 19.686 8.009 1.00 96.75 195 LEU A O 1
ATOM 1526 N N . VAL A 1 196 ? 10.775 17.492 8.194 1.00 96.56 196 VAL A N 1
ATOM 1527 C CA . VAL A 1 196 ? 12.095 17.650 8.822 1.00 96.56 196 VAL A CA 1
ATOM 1528 C C . VAL A 1 196 ? 13.054 16.629 8.220 1.00 96.56 196 VAL A C 1
ATOM 1530 O O . VAL A 1 196 ? 13.008 15.448 8.564 1.00 96.56 196 VAL A O 1
ATOM 1533 N N . HIS A 1 197 ? 13.932 17.091 7.337 1.00 94.50 197 HIS A N 1
ATOM 1534 C CA . HIS A 1 197 ? 14.929 16.262 6.666 1.00 94.50 197 HIS A CA 1
ATOM 1535 C C . HIS A 1 197 ? 16.200 17.069 6.363 1.00 94.50 197 HIS A C 1
ATOM 1537 O O . HIS A 1 197 ? 16.141 18.303 6.343 1.00 94.50 197 HIS A O 1
ATOM 1543 N N . PRO A 1 198 ? 17.353 16.412 6.141 1.00 93.25 198 PRO A N 1
ATOM 1544 C CA . PRO A 1 198 ? 18.534 17.101 5.634 1.00 93.25 198 PRO A CA 1
ATOM 1545 C C . PRO A 1 198 ? 18.287 17.646 4.211 1.00 93.25 198 PRO A C 1
ATOM 1547 O O . PRO A 1 198 ? 17.490 17.046 3.478 1.00 93.25 198 PRO A O 1
ATOM 1550 N N . PRO A 1 199 ? 18.947 18.750 3.807 1.00 91.12 199 PRO A N 1
ATOM 1551 C CA . PRO A 1 199 ? 18.706 19.415 2.520 1.00 91.12 199 PRO A CA 1
ATOM 1552 C C . PRO A 1 199 ? 18.835 18.506 1.293 1.00 91.12 199 PRO A C 1
ATOM 1554 O O . PRO A 1 199 ? 18.167 18.723 0.298 1.00 91.12 199 PRO A O 1
ATOM 1557 N N . GLU A 1 200 ? 19.657 17.464 1.360 1.00 89.81 200 GLU A N 1
ATOM 1558 C CA . GLU A 1 200 ? 19.897 16.524 0.266 1.00 89.81 200 GLU A CA 1
ATOM 1559 C C . GLU A 1 200 ? 18.840 15.404 0.134 1.00 89.81 200 GLU A C 1
ATOM 1561 O O . GLU A 1 200 ? 18.892 14.619 -0.811 1.00 89.81 200 GLU A O 1
ATOM 1566 N N . PHE A 1 201 ? 17.877 15.310 1.061 1.00 89.94 201 PHE A N 1
ATOM 1567 C CA . PHE A 1 201 ? 16.816 14.288 1.065 1.00 89.94 201 PHE A CA 1
ATOM 1568 C C . PHE A 1 201 ? 15.433 14.874 0.758 1.00 89.94 201 PHE A C 1
ATOM 1570 O O . PHE A 1 201 ? 14.465 14.596 1.470 1.00 89.94 201 PHE A O 1
ATOM 1577 N N . GLU A 1 202 ? 15.340 15.693 -0.284 1.00 92.69 202 GLU A N 1
ATOM 1578 C CA . GLU A 1 202 ? 14.084 16.314 -0.707 1.00 92.69 202 GLU A CA 1
ATOM 1579 C C . GLU A 1 202 ? 13.058 15.284 -1.207 1.00 92.69 202 GLU A C 1
ATOM 1581 O O . GLU A 1 202 ? 13.393 14.200 -1.694 1.00 92.69 202 GLU A O 1
ATOM 1586 N N . LEU A 1 203 ? 11.778 15.636 -1.079 1.00 95.56 203 LEU A N 1
ATOM 1587 C CA . LEU A 1 203 ? 10.698 14.918 -1.752 1.00 95.56 203 LEU A CA 1
ATOM 1588 C C . LEU A 1 203 ? 10.684 15.284 -3.240 1.00 95.56 203 LEU A C 1
ATOM 1590 O O . LEU A 1 203 ? 11.150 16.352 -3.632 1.00 95.56 203 LEU A O 1
ATOM 1594 N N . MET A 1 204 ? 10.098 14.426 -4.076 1.00 95.38 204 MET A N 1
ATOM 1595 C CA . MET A 1 204 ? 9.910 14.750 -5.493 1.00 95.38 204 MET A CA 1
ATOM 1596 C C . MET A 1 204 ? 9.113 16.063 -5.668 1.00 95.38 204 MET A C 1
ATOM 1598 O O . MET A 1 204 ? 8.068 16.210 -5.029 1.00 95.38 204 MET A O 1
ATOM 1602 N N . PRO A 1 205 ? 9.515 16.976 -6.578 1.00 96.31 205 PRO A N 1
ATOM 1603 C CA . PRO A 1 205 ? 8.812 18.247 -6.789 1.00 96.31 205 PRO A CA 1
ATOM 1604 C C . PRO A 1 205 ? 7.320 18.093 -7.107 1.00 96.31 205 PRO A C 1
ATOM 1606 O O . PRO A 1 205 ? 6.503 18.881 -6.644 1.00 96.31 205 PRO A O 1
ATOM 1609 N N . SER A 1 206 ? 6.946 17.043 -7.846 1.00 95.56 206 SER A N 1
ATOM 1610 C CA . SER A 1 206 ? 5.543 16.731 -8.141 1.00 95.56 206 SER A CA 1
ATOM 1611 C C . SER A 1 206 ? 4.736 16.358 -6.895 1.00 95.56 206 SER A C 1
ATOM 1613 O O . SER A 1 206 ? 3.575 16.735 -6.796 1.00 95.56 206 SER A O 1
ATOM 1615 N N . ILE A 1 207 ? 5.349 15.657 -5.935 1.00 96.88 207 ILE A N 1
ATOM 1616 C CA . ILE A 1 207 ? 4.715 15.279 -4.665 1.00 96.88 207 ILE A CA 1
ATOM 1617 C C . ILE A 1 207 ? 4.483 16.518 -3.799 1.00 96.88 207 ILE A C 1
ATOM 1619 O O . ILE A 1 207 ? 3.438 16.634 -3.167 1.00 96.88 207 ILE A O 1
ATOM 1623 N N . VAL A 1 208 ? 5.446 17.446 -3.776 1.00 96.38 208 VAL A N 1
ATOM 1624 C CA . VAL A 1 208 ? 5.306 18.714 -3.045 1.00 96.38 208 VAL A CA 1
ATOM 1625 C C . VAL A 1 208 ? 4.188 19.556 -3.655 1.00 96.38 208 VAL A C 1
ATOM 1627 O O . VAL A 1 208 ? 3.290 19.969 -2.932 1.00 96.38 208 VAL A O 1
ATOM 1630 N N . ALA A 1 209 ? 4.185 19.724 -4.981 1.00 96.12 209 ALA A N 1
ATOM 1631 C CA . ALA A 1 209 ? 3.153 20.489 -5.676 1.00 96.12 209 ALA A CA 1
ATOM 1632 C C . ALA A 1 209 ? 1.740 19.913 -5.465 1.00 96.12 209 ALA A C 1
ATOM 1634 O O . ALA A 1 209 ? 0.797 20.669 -5.262 1.00 96.12 209 ALA A O 1
ATOM 1635 N N . GLU A 1 210 ? 1.587 18.584 -5.481 1.00 95.00 210 GLU A N 1
ATOM 1636 C CA . GLU A 1 210 ? 0.304 17.928 -5.190 1.00 95.00 210 GLU A CA 1
ATOM 1637 C C . GLU A 1 210 ? -0.115 18.107 -3.723 1.00 95.00 210 GLU A C 1
ATOM 1639 O O . GLU A 1 210 ? -1.296 18.268 -3.440 1.00 95.00 210 GLU A O 1
ATOM 1644 N N . ALA A 1 211 ? 0.833 18.110 -2.782 1.00 94.44 211 ALA A N 1
ATOM 1645 C CA . ALA A 1 211 ? 0.530 18.296 -1.366 1.00 94.44 211 ALA A CA 1
ATOM 1646 C C . ALA A 1 211 ? 0.124 19.736 -1.000 1.00 94.44 211 ALA A C 1
ATOM 1648 O O . ALA A 1 211 ? -0.536 19.921 0.025 1.00 94.44 211 ALA A O 1
ATOM 1649 N N . GLU A 1 212 ? 0.550 20.726 -1.788 1.00 92.12 212 GLU A N 1
ATOM 1650 C CA . GLU A 1 212 ? 0.253 22.153 -1.597 1.00 92.12 212 GLU A CA 1
ATOM 1651 C C . GLU A 1 212 ? -1.066 22.608 -2.247 1.00 92.12 212 GLU A C 1
ATOM 1653 O O . GLU A 1 212 ? -1.543 23.699 -1.924 1.00 92.12 212 GLU A O 1
ATOM 1658 N N . ALA A 1 213 ? -1.635 21.799 -3.150 1.00 82.88 213 ALA A N 1
ATOM 1659 C CA . ALA A 1 213 ? -2.879 22.081 -3.873 1.00 82.88 213 ALA A CA 1
ATOM 1660 C C . ALA A 1 213 ? -4.137 21.886 -3.007 1.00 82.88 213 ALA A C 1
ATOM 1662 O O . ALA A 1 213 ? -5.063 22.721 -3.143 1.00 82.88 213 ALA A O 1
#

pLDDT: mean 94.74, std 6.95, range [52.59, 98.81]